Protein AF-A0A2B4SDD0-F1 (afdb_monomer)

Secondary structure (DSSP, 8-state):
----------PPP--PPP----------PPPHHHHHHHHHHHHHHHHT--HHHHHHHHHHHHHHHHHHTPPPPPHHHHHHHHH-SSSS-----TT--THHHHHHHHHHHHHHHHHHHHHTT--HHHHHHHHHHHHHHHHHHHHTHHHH-BSS--SBTTTBHHHHTS-SS-GGG----SS---B--HHHHHHHHHHHHHHHHHHH----SS-HHHHHHHHHHHHHHHHHHHHHHHHHHHT--

Structure (mmCIF, N/CA/C/O backbone):
data_AF-A0A2B4SDD0-F1
#
_entry.id   AF-A0A2B4SDD0-F1
#
loop_
_atom_site.group_PDB
_atom_site.id
_atom_site.type_symbol
_atom_site.label_atom_id
_atom_site.label_alt_id
_atom_site.label_comp_id
_atom_site.label_asym_id
_atom_site.label_entity_id
_atom_site.label_seq_id
_atom_site.pdbx_PDB_ins_code
_atom_site.Cartn_x
_atom_site.Cartn_y
_atom_site.Cartn_z
_atom_site.occupancy
_atom_site.B_iso_or_equiv
_atom_site.auth_seq_id
_atom_site.auth_comp_id
_atom_site.auth_asym_id
_atom_site.auth_atom_id
_atom_site.pdbx_PDB_model_num
ATOM 1 N N . MET A 1 1 ? -24.965 35.074 -59.581 1.00 36.06 1 MET A N 1
ATOM 2 C CA . MET A 1 1 ? -24.852 36.345 -58.832 1.00 36.06 1 MET A CA 1
ATOM 3 C C . MET A 1 1 ? -25.163 36.017 -57.381 1.00 36.06 1 MET A C 1
ATOM 5 O O . MET A 1 1 ? -26.313 35.763 -57.078 1.00 36.06 1 MET A O 1
ATOM 9 N N . ALA A 1 2 ? -24.185 35.637 -56.561 1.00 36.75 2 ALA A N 1
ATOM 10 C CA . ALA A 1 2 ? -23.162 36.499 -55.961 1.00 36.75 2 ALA A CA 1
ATOM 11 C C . ALA A 1 2 ? -23.797 37.620 -55.128 1.00 36.75 2 ALA A C 1
ATOM 13 O O . ALA A 1 2 ? -24.132 38.658 -55.684 1.00 36.75 2 ALA A O 1
ATOM 14 N N . MET A 1 3 ? -23.936 37.389 -53.821 1.00 29.81 3 MET A N 1
ATOM 15 C CA . MET A 1 3 ? -23.947 38.441 -52.804 1.00 29.81 3 MET A CA 1
ATOM 16 C C . MET A 1 3 ? -23.244 37.913 -51.552 1.00 29.81 3 MET A C 1
ATOM 18 O O . MET A 1 3 ? -23.805 37.176 -50.748 1.00 29.81 3 MET A O 1
ATOM 22 N N . THR A 1 4 ? -21.968 38.268 -51.447 1.00 39.12 4 THR A N 1
ATOM 23 C CA . THR A 1 4 ? -21.272 38.476 -50.178 1.00 39.1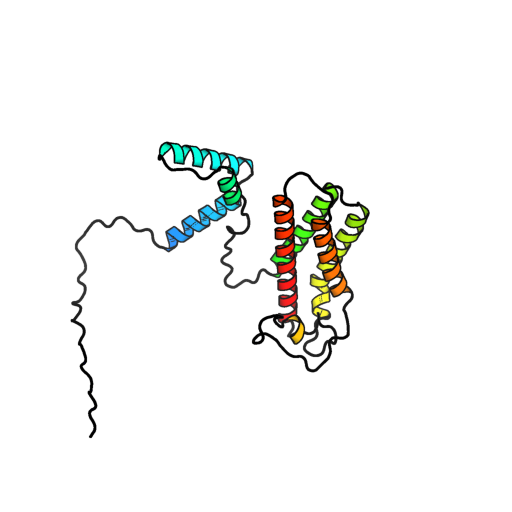2 4 THR A CA 1
ATOM 24 C C . THR A 1 4 ? -21.967 39.589 -49.388 1.00 39.12 4 THR A C 1
ATOM 26 O O . THR A 1 4 ? -22.507 40.521 -49.989 1.00 39.12 4 THR A O 1
ATOM 29 N N . PRO A 1 5 ? -21.868 39.564 -48.053 1.00 30.38 5 PRO A N 1
ATOM 30 C CA . PRO A 1 5 ? -21.692 40.814 -47.330 1.00 30.38 5 PRO A CA 1
ATOM 31 C C . PRO A 1 5 ? -20.419 40.775 -46.486 1.00 30.38 5 PRO A C 1
ATOM 33 O O . PRO A 1 5 ? -20.244 39.951 -45.590 1.00 30.38 5 PRO A O 1
ATOM 36 N N . SER A 1 6 ? -19.537 41.713 -46.813 1.00 29.83 6 SER A N 1
ATOM 37 C CA . SER A 1 6 ? -18.391 42.127 -46.021 1.00 29.83 6 SER A CA 1
ATOM 38 C C . SER A 1 6 ? -18.841 42.895 -44.773 1.00 29.83 6 SER A C 1
ATOM 40 O O . SER A 1 6 ? -19.678 43.785 -44.861 1.00 29.83 6 SER A O 1
ATOM 42 N N . ILE A 1 7 ? -18.236 42.530 -43.643 1.00 30.73 7 ILE A N 1
ATOM 43 C CA . ILE A 1 7 ? -17.654 43.377 -42.586 1.00 30.73 7 ILE A CA 1
ATOM 44 C C . ILE A 1 7 ? -18.353 44.718 -42.286 1.00 30.73 7 ILE A C 1
ATOM 46 O O . ILE A 1 7 ? -18.227 45.683 -43.036 1.00 30.73 7 ILE A O 1
ATOM 50 N N . LEU A 1 8 ? -18.891 44.825 -41.067 1.00 29.81 8 LEU A N 1
ATOM 51 C CA . LEU A 1 8 ? -18.886 46.070 -40.297 1.00 29.81 8 LEU A CA 1
ATOM 52 C C . LEU A 1 8 ? -18.133 45.828 -38.983 1.00 29.81 8 LEU A C 1
ATOM 54 O O . LEU A 1 8 ? -18.585 45.079 -38.119 1.00 29.81 8 LEU A O 1
ATOM 58 N N . PHE A 1 9 ? -16.955 46.447 -38.882 1.00 29.03 9 PHE A N 1
ATOM 59 C CA . PHE A 1 9 ? -16.211 46.647 -37.641 1.00 29.03 9 PHE A CA 1
ATOM 60 C C . PHE A 1 9 ? -17.046 47.541 -36.715 1.00 29.03 9 PHE A C 1
ATOM 62 O O . PHE A 1 9 ? -17.397 48.656 -37.094 1.00 29.03 9 PHE A O 1
ATOM 69 N N . LEU A 1 10 ? -17.344 47.069 -35.506 1.00 30.64 10 LEU A N 1
ATOM 70 C CA . LEU A 1 10 ? -17.765 47.927 -34.402 1.00 30.64 10 LEU A CA 1
ATOM 71 C C . LEU A 1 10 ? -16.513 48.277 -33.596 1.00 30.64 10 LEU A C 1
ATOM 73 O O . LEU A 1 10 ? -15.935 47.426 -32.921 1.00 30.64 10 LEU A O 1
ATOM 77 N N . GLU A 1 11 ? -16.072 49.525 -33.739 1.00 31.70 11 GLU A N 1
ATOM 78 C CA . GLU A 1 11 ? -15.001 50.132 -32.953 1.00 31.70 11 GLU A CA 1
ATOM 79 C C . GLU A 1 11 ? -15.397 50.201 -31.470 1.00 31.70 11 GLU A C 1
ATOM 81 O O . GLU A 1 11 ? -16.504 50.613 -31.114 1.00 31.70 11 GLU A O 1
ATOM 86 N N . ALA A 1 12 ? -14.478 49.789 -30.596 1.00 33.25 12 ALA A N 1
ATOM 87 C CA . ALA A 1 12 ? -14.623 49.899 -29.152 1.00 33.25 12 ALA A CA 1
ATOM 88 C C . ALA A 1 12 ? -14.476 51.369 -28.702 1.00 33.25 12 ALA A C 1
ATOM 90 O O . ALA A 1 12 ? -13.555 52.053 -29.158 1.00 33.25 12 ALA A O 1
ATOM 91 N N . PRO A 1 13 ? -15.322 51.874 -27.786 1.00 36.91 13 PRO A N 1
ATOM 92 C CA . PRO A 1 13 ? -15.167 53.221 -27.264 1.00 36.91 13 PRO A CA 1
ATOM 93 C C . PRO A 1 13 ? -13.928 53.333 -26.361 1.00 36.91 13 PRO A C 1
ATOM 95 O O . PRO A 1 13 ? -13.804 52.688 -25.324 1.00 36.91 13 PRO A O 1
ATOM 98 N N . ASN A 1 14 ? -13.034 54.202 -26.821 1.00 38.62 14 ASN A N 1
ATOM 99 C CA . ASN A 1 14 ? -11.903 54.865 -26.178 1.00 38.62 14 ASN A CA 1
ATOM 100 C C . ASN A 1 14 ? -11.954 54.897 -24.628 1.00 38.62 14 ASN A C 1
ATOM 102 O O . ASN A 1 14 ? -12.644 55.729 -24.035 1.00 38.62 14 ASN A O 1
ATOM 106 N N . THR A 1 15 ? -11.192 54.029 -23.953 1.00 38.78 15 THR A N 1
ATOM 107 C CA . THR A 1 15 ? -10.961 54.129 -22.503 1.00 38.78 15 THR A CA 1
ATOM 108 C C . THR A 1 15 ? -9.996 55.277 -22.218 1.00 38.78 15 THR A C 1
ATOM 110 O O . THR A 1 15 ? -8.805 55.188 -22.518 1.00 38.78 15 THR A O 1
ATOM 113 N N . GLN A 1 16 ? -10.519 56.360 -21.641 1.00 41.12 16 GLN A N 1
ATOM 114 C CA . GLN A 1 16 ? -9.725 57.472 -21.124 1.00 41.12 16 GLN A CA 1
ATOM 115 C C . GLN A 1 16 ? -8.774 57.005 -20.014 1.00 41.12 16 GLN A C 1
ATOM 117 O O . GLN A 1 16 ? -9.120 56.171 -19.177 1.00 41.12 16 GLN A O 1
ATOM 122 N N . GLY A 1 17 ? -7.559 57.557 -20.051 1.00 34.91 17 GLY A N 1
ATOM 123 C CA . GLY A 1 17 ? -6.451 57.236 -19.163 1.00 34.91 17 GLY A CA 1
ATOM 124 C C . GLY A 1 17 ? -6.749 57.482 -17.685 1.00 34.91 17 GLY A C 1
ATOM 125 O O . GLY A 1 17 ? -7.456 58.409 -17.300 1.00 34.91 17 GLY A O 1
ATOM 126 N N . TRP A 1 18 ? -6.166 56.618 -16.865 1.00 31.64 18 TRP A N 1
ATOM 127 C CA . TRP A 1 18 ? -6.259 56.619 -15.413 1.00 31.64 18 TRP A CA 1
ATOM 128 C C . TRP A 1 18 ? -5.524 57.835 -14.817 1.00 31.64 18 TRP A C 1
ATOM 130 O O . TRP A 1 18 ? -4.343 58.040 -15.097 1.00 31.64 18 TRP A O 1
ATOM 140 N N . THR A 1 19 ? -6.196 58.626 -13.975 1.00 40.84 19 THR A N 1
ATOM 141 C CA . THR A 1 19 ? -5.568 59.638 -13.103 1.00 40.84 19 THR A CA 1
ATOM 142 C C . THR A 1 19 ? -5.583 59.144 -11.653 1.00 40.84 19 THR A C 1
ATOM 144 O O . THR A 1 19 ? -6.655 58.751 -11.185 1.00 40.84 19 THR A O 1
ATOM 147 N N . PRO A 1 20 ? -4.465 59.175 -10.906 1.00 35.81 20 PRO A N 1
ATOM 148 C CA . PRO A 1 20 ? -4.454 58.719 -9.524 1.00 35.81 20 PRO A CA 1
ATOM 149 C C . PRO A 1 20 ? -4.889 59.822 -8.550 1.00 35.81 20 PRO A C 1
ATOM 151 O O . PRO A 1 20 ? -4.383 60.941 -8.607 1.00 35.81 20 PRO A O 1
ATOM 154 N N . GLY A 1 21 ? -5.750 59.451 -7.598 1.00 41.00 21 GLY A N 1
ATOM 155 C CA . GLY A 1 21 ? -5.849 60.108 -6.292 1.00 41.00 21 GLY A CA 1
ATOM 156 C C . GLY A 1 21 ? -7.135 60.888 -6.015 1.00 41.00 21 GLY A C 1
ATOM 157 O O . GLY A 1 21 ? -7.167 62.105 -6.142 1.00 41.00 21 GLY A O 1
ATOM 158 N N . SER A 1 22 ? -8.158 60.203 -5.502 1.00 35.03 22 SER A N 1
ATOM 159 C CA . SER A 1 22 ? -8.968 60.769 -4.415 1.00 35.03 22 SER A CA 1
ATOM 160 C C . SER A 1 22 ? -9.370 59.649 -3.457 1.00 35.03 22 SER A C 1
ATOM 162 O O . SER A 1 22 ? -9.814 58.577 -3.866 1.00 35.03 22 SER A O 1
ATOM 164 N N . GLU A 1 23 ? -9.078 59.880 -2.183 1.00 46.22 23 GLU A N 1
ATOM 165 C CA . GLU A 1 23 ? -9.198 58.947 -1.072 1.00 46.22 23 GLU A CA 1
ATOM 166 C C . GLU A 1 23 ? -10.670 58.614 -0.801 1.00 46.22 23 GLU A C 1
ATOM 168 O O . GLU A 1 23 ? -11.431 59.429 -0.285 1.00 46.22 23 GLU A O 1
ATOM 173 N N . GLY A 1 24 ? -11.067 57.386 -1.131 1.00 40.44 24 GLY A N 1
ATOM 174 C CA . GLY A 1 24 ? -12.252 56.736 -0.586 1.00 40.44 24 GLY A CA 1
ATOM 175 C C . GLY A 1 24 ? -11.794 55.554 0.256 1.00 40.44 24 GLY A C 1
ATOM 176 O O . GLY A 1 24 ? -11.186 54.625 -0.278 1.00 40.44 24 GLY A O 1
ATOM 177 N N . ALA A 1 25 ? -12.040 55.612 1.567 1.00 46.34 25 ALA A N 1
ATOM 178 C CA . ALA A 1 25 ? -11.687 54.580 2.537 1.00 46.34 25 ALA A CA 1
ATOM 179 C C . ALA A 1 25 ? -12.176 53.198 2.071 1.00 46.34 25 ALA A C 1
ATOM 181 O O . ALA A 1 25 ? -13.347 52.849 2.206 1.00 46.34 25 ALA A O 1
ATOM 182 N N . SER A 1 26 ? -11.264 52.420 1.491 1.00 43.34 26 SER A N 1
ATOM 183 C CA . SER A 1 26 ? -11.520 51.047 1.083 1.00 43.34 26 SER A CA 1
ATOM 184 C C . SER A 1 26 ? -11.224 50.158 2.281 1.00 43.34 26 SER A C 1
ATOM 186 O O . SER A 1 26 ? -10.093 50.122 2.767 1.00 43.34 26 SER A O 1
ATOM 188 N N . LEU A 1 27 ? -12.254 49.472 2.777 1.00 47.34 27 LEU A N 1
ATOM 189 C CA . LEU A 1 27 ? -12.107 48.367 3.719 1.00 47.34 27 LEU A CA 1
ATOM 190 C C . LEU A 1 27 ? -11.021 47.429 3.176 1.00 47.34 27 LEU A C 1
ATOM 192 O O . LEU A 1 27 ? -11.111 46.980 2.033 1.00 47.34 27 LEU A O 1
ATOM 196 N N . LEU A 1 28 ? -9.968 47.211 3.966 1.00 42.56 28 LEU A N 1
ATOM 197 C CA . LEU A 1 28 ? -8.801 46.416 3.589 1.00 42.56 28 LEU A CA 1
ATOM 198 C C . LEU A 1 28 ? -9.260 45.027 3.131 1.00 42.56 28 LEU A C 1
ATOM 200 O O . LEU A 1 28 ? -9.653 44.199 3.951 1.00 42.56 28 LEU A O 1
ATOM 204 N N . THR A 1 29 ? -9.220 44.763 1.826 1.00 51.16 29 THR A N 1
ATOM 205 C CA . THR A 1 29 ? -9.390 43.406 1.310 1.00 51.16 29 THR A CA 1
ATOM 206 C C . THR A 1 29 ? -8.087 42.651 1.585 1.00 51.16 29 THR A C 1
ATOM 208 O O . THR A 1 29 ? -7.017 43.117 1.182 1.00 51.16 29 THR A O 1
ATOM 211 N N . PRO A 1 30 ? -8.114 41.527 2.324 1.00 56.03 30 PRO A N 1
ATOM 212 C CA . PRO A 1 30 ? -6.905 40.753 2.559 1.00 56.03 30 PRO A CA 1
ATOM 213 C C . PRO A 1 30 ? -6.338 40.270 1.221 1.00 56.03 30 PRO A C 1
ATOM 215 O O . PRO A 1 30 ? -7.086 39.790 0.369 1.00 56.03 30 PRO A O 1
ATOM 218 N N . SER A 1 31 ? -5.018 40.372 1.039 1.00 70.62 31 SER A N 1
ATOM 219 C CA . SER A 1 31 ? -4.345 39.756 -0.110 1.00 70.62 31 SER A CA 1
ATOM 220 C C . SER A 1 31 ? -4.710 38.271 -0.185 1.00 70.62 31 SER A C 1
ATOM 222 O O . SER A 1 31 ? -4.771 37.600 0.849 1.00 70.62 31 SER A O 1
ATOM 224 N N . VAL A 1 32 ? -4.913 37.740 -1.394 1.00 58.47 32 VAL A N 1
ATOM 225 C CA . VAL A 1 32 ? -5.208 36.314 -1.634 1.00 58.47 32 VAL A CA 1
ATOM 226 C C . VAL A 1 32 ? -4.195 35.414 -0.914 1.00 58.47 32 VAL A C 1
ATOM 228 O O . VAL A 1 32 ? -4.568 34.396 -0.336 1.00 58.47 32 VAL A O 1
ATOM 231 N N . THR A 1 33 ? -2.930 35.840 -0.846 1.00 60.94 33 THR A N 1
ATOM 232 C CA . THR A 1 33 ? -1.860 35.144 -0.119 1.00 60.94 33 THR A CA 1
ATOM 233 C C . THR A 1 33 ? -2.142 35.019 1.381 1.00 60.94 33 THR A C 1
ATOM 235 O O . THR A 1 33 ? -1.896 33.964 1.960 1.00 60.94 33 THR A O 1
ATOM 238 N N . ASN A 1 34 ? -2.716 36.051 2.007 1.00 72.19 34 ASN A N 1
ATOM 239 C CA . ASN A 1 34 ? -3.037 36.040 3.435 1.00 72.19 34 ASN A CA 1
ATOM 240 C C . ASN A 1 34 ? -4.196 35.083 3.732 1.00 72.19 34 ASN A C 1
ATOM 242 O O . ASN A 1 34 ? -4.135 34.337 4.702 1.00 72.19 34 ASN A O 1
ATOM 246 N N . VAL A 1 35 ? -5.221 35.055 2.873 1.00 71.06 35 VAL A N 1
ATOM 247 C CA . VAL A 1 35 ? -6.366 34.139 3.025 1.00 71.06 35 VAL A CA 1
ATOM 248 C C . VAL A 1 35 ? -5.915 32.685 2.900 1.00 71.06 35 VAL A C 1
ATOM 250 O O . VAL A 1 35 ? -6.275 31.853 3.730 1.00 71.06 35 VAL A O 1
ATOM 253 N N . VAL A 1 36 ? -5.079 32.387 1.901 1.00 68.81 36 VAL A N 1
ATOM 254 C CA . VAL A 1 36 ? -4.517 31.045 1.695 1.00 68.81 36 VAL A CA 1
ATOM 255 C C . VAL A 1 36 ? -3.648 30.626 2.882 1.00 68.81 36 VAL A C 1
ATOM 257 O O . VAL A 1 36 ? -3.767 29.502 3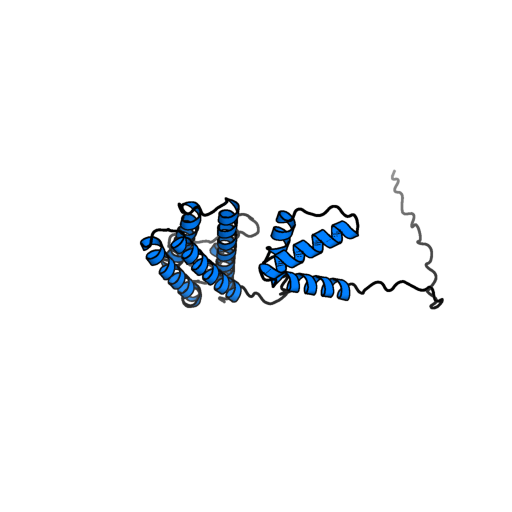.362 1.00 68.81 36 VAL A O 1
ATOM 260 N N . GLN A 1 37 ? -2.810 31.524 3.401 1.00 71.06 37 GLN A N 1
ATOM 261 C CA . GLN A 1 37 ? -1.945 31.224 4.540 1.00 71.06 37 GLN A CA 1
ATOM 262 C C . GLN A 1 37 ? -2.732 31.003 5.837 1.00 71.06 37 GLN A C 1
ATOM 264 O O . GLN A 1 37 ? -2.439 30.056 6.568 1.00 71.06 37 GLN A O 1
ATOM 269 N N . SER A 1 38 ? -3.751 31.822 6.110 1.00 71.44 38 SER A N 1
ATOM 270 C CA . SER A 1 38 ? -4.645 31.630 7.255 1.00 71.44 38 SER A CA 1
ATOM 271 C C . SER A 1 38 ? -5.415 30.316 7.157 1.00 71.44 38 SER A C 1
ATOM 273 O O . SER A 1 38 ? -5.498 29.592 8.145 1.00 71.44 38 SER A O 1
ATOM 275 N N . TYR A 1 39 ? -5.918 29.978 5.966 1.00 68.56 39 TYR A N 1
ATOM 276 C CA . TYR A 1 39 ? -6.582 28.700 5.721 1.00 68.56 39 TYR A CA 1
ATOM 277 C C . TYR A 1 39 ? -5.637 27.522 5.985 1.00 68.56 39 TYR A C 1
ATOM 279 O O . TYR A 1 39 ? -5.960 26.658 6.793 1.00 68.56 39 TYR A O 1
ATOM 287 N N . ASN A 1 40 ? -4.445 27.517 5.383 1.00 65.94 40 ASN A N 1
ATOM 288 C CA . ASN A 1 40 ? -3.474 26.434 5.565 1.00 65.94 40 ASN A CA 1
ATOM 289 C C . ASN A 1 40 ? -3.065 26.276 7.037 1.00 65.94 40 ASN A C 1
ATOM 291 O O . ASN A 1 40 ? -3.036 25.165 7.552 1.00 65.94 40 ASN A O 1
ATOM 295 N N . THR A 1 41 ? -2.850 27.387 7.744 1.00 76.31 41 THR A N 1
ATOM 296 C CA . THR A 1 41 ? -2.510 27.368 9.175 1.00 76.31 41 THR A CA 1
ATOM 297 C C . THR A 1 41 ? -3.650 26.788 10.025 1.00 76.31 41 THR A C 1
ATOM 299 O O . THR A 1 41 ? -3.406 26.010 10.948 1.00 76.31 41 THR A O 1
ATOM 302 N N . ALA A 1 42 ? -4.906 27.130 9.715 1.00 70.75 42 ALA A N 1
ATOM 303 C CA . ALA A 1 42 ? -6.077 26.585 10.405 1.00 70.75 42 ALA A CA 1
ATOM 304 C C . ALA A 1 42 ? -6.252 25.079 10.143 1.00 70.75 42 ALA A C 1
ATOM 306 O O . ALA A 1 42 ? -6.565 24.320 11.063 1.00 70.75 42 ALA A O 1
ATOM 307 N N . MET A 1 43 ? -5.997 24.640 8.909 1.00 71.25 43 MET A N 1
ATOM 308 C CA . MET A 1 43 ? -6.021 23.226 8.531 1.00 71.25 43 MET A CA 1
ATOM 309 C C . MET A 1 43 ? -4.925 22.427 9.253 1.00 71.25 43 MET A C 1
ATOM 311 O O . MET A 1 43 ? -5.231 21.385 9.830 1.00 71.25 43 MET A O 1
ATOM 315 N N . ASP A 1 44 ? -3.690 22.938 9.311 1.00 68.19 44 ASP A N 1
ATOM 316 C CA . ASP A 1 44 ? -2.576 22.310 10.043 1.00 68.19 44 ASP A CA 1
ATOM 317 C C . ASP A 1 44 ? -2.850 22.218 11.549 1.00 68.19 44 ASP A C 1
ATOM 319 O O . ASP A 1 44 ? -2.536 21.217 12.196 1.00 68.19 44 ASP A O 1
ATOM 323 N N . THR A 1 45 ? -3.468 23.253 12.121 1.00 73.25 45 THR A N 1
ATOM 324 C CA . THR A 1 45 ? -3.842 23.263 13.543 1.00 73.25 45 THR A CA 1
ATOM 325 C C . THR A 1 45 ? -4.894 22.193 13.830 1.00 73.25 45 THR A C 1
ATOM 327 O O . THR A 1 45 ? -4.785 21.463 14.811 1.00 73.25 45 THR A O 1
ATOM 330 N N . THR A 1 46 ? -5.872 22.048 12.935 1.00 69.38 46 THR A N 1
ATOM 331 C CA . THR A 1 46 ? -6.958 21.068 13.057 1.00 69.38 46 THR A CA 1
ATOM 332 C C . THR A 1 46 ? -6.447 19.629 12.925 1.00 69.38 46 THR A C 1
ATOM 334 O O . THR A 1 46 ? -6.884 18.746 13.659 1.00 69.38 46 THR A O 1
ATOM 337 N N . ALA A 1 47 ? -5.463 19.396 12.049 1.00 65.06 47 ALA A N 1
ATOM 338 C CA . ALA A 1 47 ? -4.851 18.086 11.810 1.00 65.06 47 ALA A CA 1
ATOM 339 C C . ALA A 1 47 ? -4.152 17.483 13.043 1.00 65.06 47 ALA A C 1
ATOM 341 O O . ALA A 1 47 ? -4.000 16.264 13.139 1.00 65.06 47 ALA A O 1
ATOM 342 N N . ASN A 1 48 ? -3.701 18.335 13.968 1.00 69.44 48 ASN A N 1
ATOM 343 C CA . ASN A 1 48 ? -2.869 17.951 15.108 1.00 69.44 48 ASN A CA 1
ATOM 344 C C . ASN A 1 48 ? -3.619 17.925 16.449 1.00 69.44 48 ASN A C 1
ATOM 346 O O . ASN A 1 48 ? -2.993 17.698 17.483 1.00 69.44 48 ASN A O 1
ATOM 350 N N . LEU A 1 49 ? -4.940 18.130 16.450 1.00 73.94 49 LEU A N 1
ATOM 351 C CA . LEU A 1 49 ? -5.734 18.093 17.677 1.00 73.94 49 LEU A CA 1
ATOM 352 C C . LEU A 1 49 ? -5.760 16.678 18.274 1.00 73.94 49 LEU A C 1
ATOM 354 O O . LEU A 1 49 ? -6.028 15.680 17.598 1.00 73.94 49 LEU A O 1
ATOM 358 N N . THR A 1 50 ? -5.519 16.593 19.578 1.00 77.75 50 THR A N 1
ATOM 359 C CA . THR A 1 50 ? -5.771 15.394 20.378 1.00 77.75 50 THR A CA 1
ATOM 360 C C . THR A 1 50 ? -7.272 15.156 20.539 1.00 77.75 50 THR A C 1
ATOM 362 O O . THR A 1 50 ? -8.086 16.067 20.390 1.00 77.75 50 THR A O 1
ATOM 365 N N . GLU A 1 51 ? -7.660 13.935 20.917 1.00 73.00 51 GLU A N 1
ATOM 366 C CA . GLU A 1 51 ? -9.064 13.574 21.171 1.00 73.00 51 GLU A CA 1
ATOM 367 C C . GLU A 1 51 ? -9.773 14.559 22.113 1.00 73.00 51 GLU A C 1
ATOM 369 O O . GLU A 1 51 ? -10.896 14.991 21.864 1.00 73.00 51 GLU A O 1
ATOM 374 N N . ARG A 1 52 ? -9.067 14.987 23.163 1.00 75.69 52 ARG A N 1
ATOM 375 C CA . ARG A 1 52 ? -9.579 15.952 24.134 1.00 75.69 52 ARG A CA 1
ATOM 376 C C . ARG A 1 52 ? -9.794 17.336 23.522 1.00 75.69 52 ARG A C 1
ATOM 378 O O . ARG A 1 52 ? -10.795 17.982 23.820 1.00 75.69 52 ARG A O 1
ATOM 385 N N . GLU A 1 53 ? -8.869 17.791 22.685 1.00 80.62 53 GLU A N 1
ATOM 386 C CA . GLU A 1 53 ? -8.952 19.102 22.036 1.00 80.62 53 GLU A CA 1
ATOM 387 C C . GLU A 1 53 ? -10.044 19.131 20.960 1.00 80.62 53 GLU A C 1
ATOM 389 O O . GLU A 1 53 ? -10.699 20.157 20.783 1.00 80.62 53 GLU A O 1
ATOM 394 N N . ARG A 1 54 ? -10.318 17.998 20.299 1.00 80.31 54 ARG A N 1
ATOM 395 C CA . ARG A 1 54 ? -11.440 17.865 19.356 1.00 80.31 54 ARG A CA 1
ATOM 396 C C . ARG A 1 54 ? -12.784 18.030 20.054 1.00 80.31 54 ARG A C 1
ATOM 398 O O . ARG A 1 54 ? -13.582 18.857 19.623 1.00 80.31 54 ARG A O 1
ATOM 405 N N . CYS A 1 55 ? -13.008 17.322 21.163 1.00 78.38 55 CYS A N 1
ATOM 406 C CA . CYS A 1 55 ? -14.231 17.475 21.959 1.00 78.38 55 CYS A CA 1
ATOM 407 C C . CYS A 1 55 ? -14.428 18.923 22.424 1.00 78.38 55 CYS A C 1
ATOM 409 O O . CYS A 1 55 ? -15.502 19.489 22.239 1.00 78.38 55 CYS A O 1
ATOM 411 N N . GLN A 1 56 ? -13.366 19.550 22.935 1.00 84.81 56 GLN A N 1
ATOM 412 C CA . GLN A 1 56 ? -13.408 20.945 23.371 1.00 84.81 56 GLN A CA 1
ATOM 413 C C . GLN A 1 56 ? -13.718 21.913 22.215 1.00 84.81 56 GLN A C 1
ATOM 415 O O . GLN A 1 56 ? -14.481 22.861 22.383 1.00 84.81 56 GLN A O 1
ATOM 420 N N . THR A 1 57 ? -13.167 21.662 21.026 1.00 85.88 57 THR A N 1
ATOM 421 C CA . THR A 1 57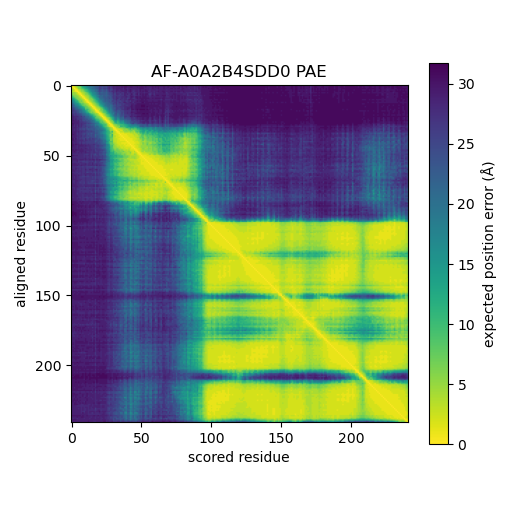 ? -13.442 22.462 19.821 1.00 85.88 57 THR A CA 1
ATOM 422 C C . THR A 1 57 ? -14.905 22.339 19.385 1.00 85.88 57 THR A C 1
ATOM 424 O O . THR A 1 57 ? -15.531 23.333 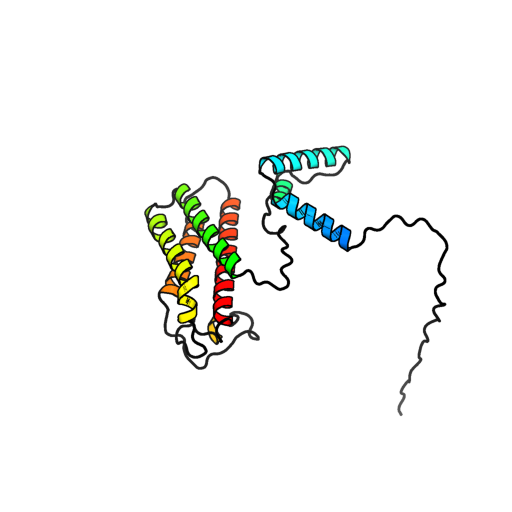19.018 1.00 85.88 57 THR A O 1
ATOM 427 N N . ILE A 1 58 ? -15.479 21.134 19.458 1.00 86.50 58 ILE A N 1
ATOM 428 C CA . ILE A 1 58 ? -16.894 20.891 19.138 1.00 86.50 58 ILE A CA 1
ATOM 429 C C . ILE A 1 58 ? -17.802 21.625 20.129 1.00 86.50 58 ILE A C 1
ATOM 431 O O . ILE A 1 58 ? -18.766 22.262 19.711 1.00 86.50 58 ILE A O 1
ATOM 435 N N . GLU A 1 59 ? -17.491 21.577 21.425 1.00 86.38 59 GLU A N 1
ATOM 436 C CA . GLU A 1 59 ? -18.240 22.300 22.461 1.00 86.38 59 GLU A CA 1
ATOM 437 C C . GLU A 1 59 ? -18.239 23.813 22.205 1.00 86.38 59 GLU A C 1
ATOM 439 O O . GLU A 1 59 ? -19.303 24.435 22.187 1.00 86.38 59 GLU A O 1
ATOM 444 N N . GLN A 1 60 ? -17.069 24.383 21.902 1.00 88.06 60 GLN A N 1
ATOM 445 C CA . GLN A 1 60 ? -16.925 25.803 21.566 1.00 88.06 60 GLN A CA 1
ATOM 446 C C . GLN A 1 60 ? -17.709 26.189 20.307 1.00 88.06 60 GLN A C 1
ATOM 448 O O . GLN A 1 60 ? -18.345 27.241 20.270 1.00 88.06 60 GLN A O 1
ATOM 453 N N . TYR A 1 61 ? -17.703 25.337 19.279 1.00 89.62 61 TYR A N 1
ATOM 454 C CA . TYR A 1 61 ? -18.501 25.549 18.073 1.00 89.62 61 TYR A CA 1
ATOM 455 C C . TYR A 1 61 ? -20.006 25.573 18.374 1.00 89.62 61 TYR A C 1
ATOM 457 O O . TYR A 1 61 ? -20.720 26.450 17.886 1.00 89.62 61 TYR A O 1
ATOM 465 N N . LEU A 1 62 ? -20.494 24.636 19.191 1.00 85.50 62 LEU A N 1
ATOM 466 C CA . LEU A 1 62 ? -21.910 24.564 19.554 1.00 85.50 62 LEU A CA 1
ATOM 467 C C . LEU A 1 62 ? -22.349 25.780 20.380 1.00 85.50 62 LEU A C 1
ATOM 469 O O . LEU A 1 62 ? -23.427 26.326 20.131 1.00 85.50 62 LEU A O 1
ATOM 473 N N . GLU A 1 63 ? -21.520 26.227 21.327 1.00 88.44 63 GLU A N 1
ATOM 474 C CA . GLU A 1 63 ? -21.753 27.469 22.076 1.00 88.44 63 GLU A CA 1
ATOM 475 C C . GLU A 1 63 ? -21.789 28.685 21.152 1.00 88.44 63 GLU A C 1
ATOM 477 O O . GLU A 1 63 ? -22.741 29.464 21.204 1.00 88.44 63 GLU A O 1
ATOM 482 N N . TYR A 1 64 ? -20.830 28.800 20.235 1.00 90.81 64 TYR A N 1
ATOM 483 C CA . TYR A 1 64 ? -20.799 29.881 19.255 1.00 90.81 64 TYR A CA 1
ATOM 484 C C . TYR A 1 64 ? -22.052 29.903 18.366 1.00 90.81 64 TYR A C 1
ATOM 486 O O . TYR A 1 64 ? -22.673 30.952 18.188 1.00 90.81 64 TYR A O 1
ATOM 494 N N . CYS A 1 65 ? -22.480 28.751 17.837 1.00 88.50 65 CYS A N 1
ATOM 495 C CA . CYS A 1 65 ? -23.704 28.662 17.039 1.00 88.50 65 CYS A CA 1
ATOM 496 C C . CYS A 1 65 ? -24.940 29.087 17.839 1.00 88.50 65 CYS A C 1
ATOM 498 O O . CYS A 1 65 ? -25.812 29.772 17.303 1.00 88.50 65 CYS A O 1
ATOM 500 N N . LYS A 1 66 ? -24.993 28.740 19.129 1.00 86.81 66 LYS A N 1
ATOM 501 C CA . LYS A 1 66 ? -26.067 29.158 20.033 1.00 86.81 66 LYS A CA 1
ATOM 502 C C . LYS A 1 66 ? -26.070 30.671 20.262 1.00 86.81 66 LYS A C 1
ATOM 504 O O . LYS A 1 66 ? -27.143 31.266 20.275 1.00 86.81 66 LYS A O 1
ATOM 509 N N . GLU A 1 67 ? -24.903 31.287 20.427 1.00 92.12 67 GLU A N 1
ATOM 510 C CA . GLU A 1 67 ? -24.769 32.737 20.626 1.00 92.12 67 GLU A CA 1
ATOM 511 C C . GLU A 1 67 ? -25.122 33.544 19.375 1.00 92.12 67 GLU A C 1
ATOM 513 O O . GLU A 1 67 ? -25.752 34.595 19.475 1.00 92.12 67 GLU A O 1
ATOM 518 N N . GLN A 1 68 ? -24.741 33.050 18.197 1.00 88.25 68 GLN A N 1
ATOM 519 C CA . GLN A 1 68 ? -24.998 33.728 16.924 1.00 88.25 68 GLN A CA 1
ATOM 520 C C . GLN A 1 68 ? -26.362 33.376 16.310 1.00 88.25 68 GLN A C 1
ATOM 522 O O . GLN A 1 68 ? -26.712 33.914 15.263 1.00 88.25 68 GLN A O 1
ATOM 527 N N . CYS A 1 69 ? -27.152 32.503 16.948 1.00 86.00 69 CYS A N 1
ATOM 528 C CA . CYS A 1 69 ? -28.420 31.975 16.427 1.00 86.00 69 CYS A CA 1
ATOM 529 C C . CYS A 1 69 ? -28.277 31.234 15.081 1.00 86.00 69 CYS A C 1
ATOM 531 O O . CYS A 1 69 ? -29.154 31.315 14.221 1.00 86.00 69 CYS A O 1
ATOM 533 N N . HIS A 1 70 ? -27.172 30.512 14.887 1.00 86.50 70 HIS A N 1
ATOM 534 C CA . HIS A 1 70 ? -26.946 29.654 13.724 1.00 86.50 70 HIS A CA 1
ATOM 535 C C . HIS A 1 70 ? -27.402 28.223 14.021 1.00 86.50 70 HIS A C 1
ATOM 537 O O . HIS A 1 70 ? -27.273 27.742 15.146 1.00 86.50 70 HIS A O 1
ATOM 543 N N . GLU A 1 71 ? -27.881 27.516 12.998 1.00 87.38 71 GLU A N 1
ATOM 544 C CA . GLU A 1 71 ? -28.158 26.084 13.108 1.00 87.38 71 GLU A CA 1
ATOM 545 C C . GLU A 1 71 ? -26.831 25.300 13.124 1.00 87.38 71 GLU A C 1
ATOM 547 O O . GLU A 1 71 ? -26.055 25.403 12.167 1.00 87.38 71 GLU A O 1
ATOM 552 N N . PRO A 1 72 ? -26.520 24.560 14.206 1.00 86.00 72 PRO A N 1
ATOM 553 C CA . PRO A 1 72 ? -25.267 23.829 14.296 1.00 86.00 72 PRO A CA 1
ATOM 554 C C . PRO A 1 72 ? -25.324 22.515 13.514 1.00 86.00 72 PRO A C 1
ATOM 556 O O . PRO A 1 72 ? -26.341 21.819 13.485 1.00 86.00 72 PRO A O 1
ATOM 559 N N . LEU A 1 73 ? -24.179 22.115 12.964 1.00 86.25 73 LEU A N 1
ATOM 560 C CA . LEU A 1 73 ? -23.958 20.738 12.528 1.00 86.25 73 LEU A CA 1
ATOM 561 C C . LEU A 1 73 ? -24.050 19.783 13.726 1.00 86.25 73 LEU A C 1
ATOM 563 O O . LEU A 1 73 ? -23.714 20.142 14.857 1.00 86.25 73 LEU A O 1
ATOM 567 N N . SER A 1 74 ? -24.463 18.536 13.479 1.00 83.12 74 SER A N 1
ATOM 568 C CA . SER A 1 74 ? -24.484 17.526 14.539 1.00 83.12 74 SER A CA 1
ATOM 569 C C . SER A 1 74 ? -23.070 17.251 15.058 1.00 83.12 74 SER A C 1
ATOM 571 O O . SER A 1 74 ? -22.105 17.259 14.290 1.00 83.12 74 SER A O 1
ATOM 573 N N . GLY A 1 75 ? -22.947 16.955 16.357 1.00 75.38 75 GLY A N 1
ATOM 574 C CA . GLY A 1 75 ? -21.652 16.662 16.982 1.00 75.38 75 GLY A CA 1
ATOM 575 C C . GLY A 1 75 ? -20.890 15.543 16.266 1.00 75.38 75 GLY A C 1
ATOM 576 O O . GLY A 1 75 ? -19.689 15.658 16.057 1.00 75.38 75 GLY A O 1
ATOM 577 N N . SER A 1 76 ? -21.596 14.519 15.780 1.00 75.25 76 SER A N 1
ATOM 578 C CA . SER A 1 76 ? -21.011 13.437 14.980 1.00 75.25 76 SER A CA 1
ATOM 579 C C . SER A 1 76 ? -20.470 13.912 13.628 1.00 75.25 76 SER A C 1
ATOM 581 O O . SER A 1 76 ? -19.418 13.451 13.202 1.00 75.25 76 SER A O 1
ATOM 583 N N . THR A 1 77 ? -21.153 14.844 12.955 1.00 80.31 77 THR A N 1
ATOM 584 C CA . THR A 1 77 ? -20.667 15.425 11.690 1.00 80.31 77 THR A CA 1
ATOM 585 C C . THR A 1 77 ? -19.421 16.266 11.937 1.00 80.31 77 THR A C 1
ATOM 587 O O . THR A 1 77 ? -18.449 16.155 11.197 1.00 80.31 77 THR A O 1
ATOM 590 N N . MET A 1 78 ? -19.424 17.069 13.003 1.00 82.56 78 MET A N 1
ATOM 591 C CA . MET A 1 78 ? -18.270 17.891 13.358 1.00 82.56 78 MET A CA 1
ATOM 592 C C . MET A 1 78 ? -17.069 17.036 13.774 1.00 82.56 78 MET A C 1
ATOM 594 O O . MET A 1 78 ? -15.948 17.316 13.364 1.00 82.56 78 MET A O 1
ATOM 598 N N . PHE A 1 79 ? -17.301 15.954 14.517 1.00 79.38 79 PHE A N 1
ATOM 599 C CA . PHE A 1 79 ? -16.252 15.002 14.869 1.00 79.38 79 PHE A CA 1
ATOM 600 C C . PHE A 1 79 ? -15.627 14.377 13.618 1.00 79.38 79 PHE A C 1
ATOM 602 O O . PHE A 1 79 ? -14.412 14.437 13.469 1.00 79.38 79 PHE A O 1
ATOM 609 N N . LYS A 1 80 ? -16.449 13.913 12.664 1.00 80.19 80 LYS A N 1
ATOM 610 C CA . LYS A 1 80 ? -15.974 13.399 11.368 1.00 80.19 80 LYS A CA 1
ATOM 611 C C . LYS A 1 80 ? -15.152 14.437 10.598 1.00 80.19 80 LYS A C 1
ATOM 613 O O . LYS A 1 80 ? -14.116 14.098 10.048 1.00 80.19 80 LYS A O 1
ATOM 618 N N . ILE A 1 81 ? -15.562 15.709 10.592 1.00 79.56 81 ILE A N 1
ATOM 619 C CA . ILE A 1 81 ? -14.802 16.797 9.948 1.00 79.56 81 ILE A CA 1
ATOM 620 C C . ILE A 1 81 ? -13.422 16.989 10.601 1.00 79.56 81 ILE A C 1
ATOM 622 O O . ILE A 1 81 ? -12.436 17.184 9.893 1.00 79.56 81 ILE A O 1
ATOM 626 N N . LEU A 1 82 ? -13.340 16.919 11.934 1.00 76.94 82 LEU A N 1
ATOM 627 C CA . LEU A 1 82 ? -12.090 17.070 12.695 1.00 76.94 82 LEU A CA 1
ATOM 628 C C . LEU A 1 82 ? -11.223 15.797 12.706 1.00 76.94 82 LEU A C 1
ATOM 630 O O . LEU A 1 82 ? -10.049 15.846 13.072 1.00 76.94 82 LEU A O 1
ATOM 634 N N . GLU A 1 83 ? -11.792 14.649 12.345 1.00 72.19 83 GLU A N 1
ATOM 635 C CA . GLU A 1 83 ? -11.112 13.355 12.308 1.00 72.19 83 GLU A CA 1
ATOM 636 C C . GLU A 1 83 ? -10.349 13.114 10.998 1.00 72.19 83 GLU A C 1
ATOM 638 O O . GLU A 1 83 ? -9.390 12.342 10.997 1.00 72.19 83 GLU A O 1
ATOM 643 N N . ILE A 1 84 ? -10.691 13.822 9.912 1.00 66.50 84 ILE A N 1
ATOM 644 C CA . ILE A 1 84 ? -10.015 13.698 8.611 1.00 66.50 84 ILE A CA 1
ATOM 645 C C . ILE A 1 84 ? -8.547 14.150 8.734 1.00 66.50 84 ILE A C 1
ATOM 647 O O . ILE A 1 84 ? -8.204 15.324 8.586 1.00 66.50 84 ILE A O 1
ATOM 651 N N . ARG A 1 85 ? -7.655 13.186 8.984 1.00 59.81 85 ARG A N 1
ATOM 652 C CA . ARG A 1 85 ? -6.205 13.390 9.133 1.00 59.81 85 ARG A CA 1
ATOM 653 C C . ARG A 1 85 ? -5.462 13.600 7.814 1.00 59.81 85 ARG A C 1
ATOM 655 O O . ARG A 1 85 ? -4.319 14.053 7.839 1.00 59.81 85 ARG A O 1
ATOM 662 N N . GLU A 1 86 ? -6.090 13.305 6.677 1.00 50.84 86 GLU A N 1
ATOM 663 C CA . GLU A 1 86 ? -5.405 13.283 5.376 1.00 50.84 86 GLU A CA 1
ATOM 664 C C . GLU A 1 86 ? -5.721 14.474 4.466 1.00 50.84 86 GLU A C 1
ATOM 666 O O . GLU A 1 86 ? -4.833 14.954 3.766 1.00 50.84 86 GLU A O 1
ATOM 671 N N . ALA A 1 87 ? -6.937 15.030 4.508 1.00 44.84 87 ALA A N 1
ATOM 672 C CA . ALA A 1 87 ? -7.310 16.146 3.629 1.00 44.84 87 ALA A CA 1
ATOM 673 C C . ALA A 1 87 ? -6.633 17.484 3.996 1.00 44.84 87 ALA A C 1
ATOM 675 O O . ALA A 1 87 ? -6.529 18.377 3.152 1.00 44.84 87 ALA A O 1
ATOM 676 N N . SER A 1 88 ? -6.187 17.643 5.248 1.00 51.16 88 SER A N 1
ATOM 677 C CA . SER A 1 88 ? -5.554 18.867 5.764 1.00 51.16 88 SER A CA 1
ATOM 678 C C . SER A 1 88 ? -4.052 18.936 5.498 1.00 51.16 88 SER A C 1
ATOM 680 O O . SER A 1 88 ? -3.516 20.036 5.384 1.00 51.16 88 SER A O 1
ATOM 682 N N . GLN A 1 89 ? -3.384 17.797 5.281 1.00 49.66 89 GLN A N 1
ATOM 683 C CA . GLN A 1 89 ? -2.026 17.775 4.747 1.00 49.66 89 GLN A CA 1
ATOM 684 C C . GLN A 1 89 ? -2.061 18.044 3.241 1.00 49.66 89 GLN A C 1
ATOM 686 O O . GLN A 1 89 ? -1.614 17.228 2.434 1.00 49.66 89 GLN A O 1
ATOM 691 N N . ARG A 1 90 ? -2.532 19.227 2.827 1.00 47.44 90 ARG A N 1
ATOM 692 C CA . ARG A 1 90 ? -2.140 19.769 1.523 1.00 47.44 90 ARG A CA 1
ATOM 693 C C . ARG A 1 90 ? -0.656 20.096 1.600 1.00 47.44 90 ARG A C 1
ATOM 695 O O . ARG A 1 90 ? -0.256 21.253 1.704 1.00 47.44 90 ARG A O 1
ATOM 702 N N . LYS A 1 91 ? 0.188 19.066 1.536 1.00 49.34 91 LYS A N 1
ATOM 703 C CA . LYS A 1 91 ? 1.592 19.259 1.233 1.00 49.34 91 LYS A CA 1
ATOM 704 C C . LYS A 1 91 ? 1.610 19.803 -0.192 1.00 49.34 91 LYS A C 1
ATOM 706 O O . LYS A 1 91 ? 1.394 19.074 -1.156 1.00 49.34 91 LYS A O 1
ATOM 711 N N . SER A 1 92 ? 1.822 21.106 -0.328 1.00 46.31 92 SER A N 1
ATOM 712 C CA . SER A 1 92 ? 2.233 21.707 -1.592 1.00 46.31 92 SER A CA 1
ATOM 713 C C . SER A 1 92 ? 3.627 21.161 -1.936 1.00 46.31 92 SER A C 1
ATOM 715 O O . SER A 1 92 ? 4.634 21.827 -1.727 1.00 46.31 92 SER A O 1
ATOM 717 N N . LEU A 1 93 ? 3.682 19.913 -2.412 1.00 49.69 93 LEU A N 1
ATOM 718 C CA . LEU A 1 93 ? 4.864 19.214 -2.926 1.00 49.69 93 LEU A CA 1
ATOM 719 C C . LEU A 1 93 ? 4.882 19.279 -4.449 1.00 49.69 93 LEU A C 1
ATOM 721 O O . LEU A 1 93 ? 5.157 18.280 -5.109 1.00 49.69 93 LEU A O 1
ATOM 725 N N . GLN A 1 94 ? 4.565 20.430 -5.041 1.00 41.28 94 GLN A N 1
ATOM 726 C CA . GLN A 1 94 ? 4.841 20.618 -6.462 1.00 41.28 94 GLN A CA 1
ATOM 727 C C . GLN A 1 94 ? 6.367 20.545 -6.666 1.00 41.28 94 GLN A C 1
ATOM 729 O O . GLN A 1 94 ? 7.060 21.551 -6.562 1.00 41.28 94 GLN A O 1
ATOM 734 N N . GLY A 1 95 ? 6.891 19.332 -6.878 1.00 52.41 95 GLY A N 1
ATOM 735 C CA . GLY A 1 95 ? 8.281 19.061 -7.250 1.00 52.41 95 GLY A CA 1
ATOM 736 C C . GLY A 1 95 ? 9.046 17.992 -6.456 1.00 52.41 95 GLY A C 1
ATOM 737 O O . GLY A 1 95 ? 10.175 17.703 -6.838 1.00 52.41 95 GLY A O 1
ATOM 738 N N . LEU A 1 96 ? 8.500 17.393 -5.390 1.00 56.72 96 LEU A N 1
ATOM 739 C CA . LEU A 1 96 ? 9.177 16.313 -4.649 1.00 56.72 96 LEU A CA 1
ATOM 740 C C . LEU A 1 96 ? 8.239 15.116 -4.491 1.00 56.72 96 LEU A C 1
ATOM 742 O O . LEU A 1 96 ? 7.415 15.080 -3.578 1.00 56.72 96 LEU A O 1
ATOM 746 N N . ASP A 1 97 ? 8.394 14.131 -5.376 1.00 64.50 97 ASP A N 1
ATOM 747 C CA . ASP A 1 97 ? 7.757 12.822 -5.248 1.00 64.50 97 ASP A CA 1
ATOM 748 C C . ASP A 1 97 ? 8.291 12.124 -3.984 1.00 64.50 97 ASP A C 1
ATOM 750 O O . ASP A 1 97 ? 9.269 11.377 -4.028 1.00 64.50 97 ASP A O 1
ATOM 754 N N . ASN A 1 98 ? 7.631 12.323 -2.840 1.00 79.69 98 ASN A N 1
ATOM 755 C CA . ASN A 1 98 ? 7.923 11.628 -1.577 1.00 79.69 98 ASN A CA 1
ATOM 756 C C . ASN A 1 98 ? 7.464 10.157 -1.582 1.00 79.69 98 ASN A C 1
ATOM 758 O O . ASN A 1 98 ? 7.343 9.539 -0.528 1.00 79.69 98 ASN A O 1
ATOM 762 N N . THR A 1 99 ? 7.280 9.566 -2.762 1.00 87.12 99 THR A N 1
ATOM 763 C CA . THR A 1 99 ? 6.770 8.203 -2.979 1.00 87.12 99 THR A CA 1
ATOM 764 C C . THR A 1 99 ? 7.506 7.141 -2.154 1.00 87.12 99 THR A C 1
ATOM 766 O O . THR A 1 99 ? 6.877 6.228 -1.626 1.00 87.12 99 THR A O 1
ATOM 769 N N . ALA A 1 100 ? 8.823 7.279 -1.955 1.00 89.75 100 ALA A N 1
ATOM 770 C CA . ALA A 1 100 ? 9.597 6.396 -1.078 1.00 89.75 100 ALA A CA 1
ATOM 771 C C . ALA A 1 100 ? 9.172 6.493 0.398 1.00 89.75 100 ALA A C 1
ATOM 773 O O . ALA A 1 100 ? 9.064 5.479 1.092 1.00 89.75 100 ALA A O 1
ATOM 774 N N . ALA A 1 101 ? 8.962 7.718 0.887 1.00 90.06 101 ALA A N 1
ATOM 775 C CA . ALA A 1 101 ? 8.545 7.985 2.258 1.00 90.06 101 ALA A CA 1
ATOM 776 C C . ALA A 1 101 ? 7.086 7.566 2.474 1.00 90.06 101 ALA A C 1
ATOM 778 O O . ALA A 1 101 ? 6.791 6.909 3.469 1.00 90.06 101 ALA A O 1
ATOM 779 N N . ASP A 1 102 ? 6.205 7.860 1.518 1.00 91.25 102 ASP A N 1
ATOM 780 C CA . ASP A 1 102 ? 4.796 7.467 1.569 1.00 91.25 102 ASP A CA 1
ATOM 781 C C . ASP A 1 102 ? 4.652 5.939 1.524 1.00 91.25 102 ASP A C 1
ATOM 783 O O . ASP A 1 102 ? 3.903 5.364 2.310 1.00 91.25 102 ASP A O 1
ATOM 787 N N . CYS A 1 103 ? 5.463 5.240 0.722 1.00 93.44 103 CYS A N 1
ATOM 788 C CA . CYS A 1 103 ? 5.538 3.779 0.763 1.00 93.44 103 CYS A CA 1
ATOM 789 C C . CYS A 1 103 ? 6.055 3.252 2.110 1.00 93.44 103 CYS A C 1
ATOM 791 O O . CYS A 1 103 ? 5.542 2.250 2.616 1.00 93.44 103 CYS A O 1
ATOM 793 N N . ALA A 1 104 ? 7.072 3.886 2.705 1.00 93.69 104 ALA A N 1
ATOM 794 C CA . ALA A 1 104 ? 7.587 3.476 4.010 1.00 93.69 104 ALA A CA 1
ATOM 795 C C . ALA A 1 104 ? 6.530 3.637 5.115 1.00 93.69 104 ALA A C 1
ATOM 797 O O . ALA A 1 104 ? 6.395 2.734 5.949 1.00 93.69 104 ALA A O 1
ATOM 798 N N . SER A 1 105 ? 5.773 4.737 5.077 1.00 92.44 105 SER A N 1
ATOM 799 C CA . SER A 1 105 ? 4.603 4.979 5.924 1.00 92.44 105 SER A CA 1
ATOM 800 C C . SER A 1 105 ? 3.505 3.954 5.656 1.00 92.44 105 SER A C 1
ATOM 802 O O . SER A 1 105 ? 3.012 3.361 6.605 1.00 92.44 105 SER A O 1
ATOM 804 N N . GLY A 1 106 ? 3.207 3.635 4.392 1.00 95.62 106 GLY A N 1
ATOM 805 C CA . GLY A 1 106 ? 2.240 2.599 4.019 1.00 95.62 106 GLY A CA 1
ATOM 806 C C . GLY A 1 106 ? 2.572 1.235 4.628 1.00 95.62 106 GLY A C 1
ATOM 807 O O . GLY A 1 106 ? 1.706 0.588 5.208 1.00 95.62 106 GLY A O 1
ATOM 808 N N . PHE A 1 107 ? 3.842 0.812 4.605 1.00 96.56 107 PHE A N 1
ATOM 809 C CA . PHE A 1 107 ? 4.251 -0.417 5.300 1.00 96.56 107 PHE A CA 1
ATOM 810 C C . PHE A 1 107 ? 4.066 -0.330 6.817 1.00 96.56 107 PHE A C 1
ATOM 812 O O . PHE A 1 107 ? 3.693 -1.324 7.433 1.00 96.56 107 PHE A O 1
ATOM 819 N N . GLN A 1 108 ? 4.329 0.830 7.422 1.00 95.81 108 GLN A N 1
ATOM 820 C CA . GLN A 1 108 ? 4.094 1.026 8.852 1.00 95.81 108 GLN A CA 1
ATOM 821 C C . GLN A 1 108 ? 2.599 0.958 9.186 1.00 95.81 108 GLN A C 1
ATOM 823 O O . GLN A 1 108 ? 2.239 0.331 10.178 1.00 95.81 108 GLN A O 1
ATOM 828 N N . THR A 1 109 ? 1.740 1.542 8.348 1.00 95.00 109 THR A N 1
ATOM 829 C CA . THR A 1 109 ? 0.282 1.437 8.455 1.00 95.00 109 THR A CA 1
ATOM 830 C C . THR A 1 109 ? -0.156 -0.021 8.382 1.00 95.00 109 THR A C 1
ATOM 832 O O . THR A 1 109 ? -0.854 -0.475 9.282 1.00 95.00 109 THR A O 1
ATOM 835 N N . LEU A 1 110 ? 0.326 -0.801 7.404 1.00 96.88 110 LEU A N 1
ATOM 836 C CA . LEU A 1 110 ? 0.004 -2.232 7.322 1.00 96.88 110 LEU A CA 1
ATOM 837 C C . LEU A 1 110 ? 0.501 -3.033 8.537 1.00 96.88 110 LEU A C 1
ATOM 839 O O . LEU A 1 110 ? -0.213 -3.912 9.010 1.00 96.88 110 LEU A O 1
ATOM 843 N N . GLU A 1 111 ? 1.695 -2.744 9.070 1.00 95.81 111 GLU A N 1
ATOM 844 C CA . GLU A 1 111 ? 2.178 -3.390 10.302 1.00 95.81 111 GLU A CA 1
ATOM 845 C C . GLU A 1 111 ? 1.267 -3.066 11.500 1.00 95.81 111 GLU A C 1
ATOM 847 O O . GLU A 1 111 ? 0.906 -3.975 12.248 1.00 95.81 111 GLU A O 1
ATOM 852 N N . THR A 1 112 ? 0.838 -1.808 11.651 1.00 93.56 112 THR A N 1
ATOM 853 C CA . THR A 1 112 ? -0.109 -1.390 12.699 1.00 93.56 112 THR A CA 1
ATOM 854 C C . THR A 1 112 ? -1.483 -2.036 12.513 1.00 93.56 112 THR A C 1
ATOM 856 O O . THR A 1 112 ? -2.062 -2.512 13.485 1.00 93.56 112 THR A O 1
ATOM 859 N N . LEU A 1 113 ? -1.995 -2.112 11.279 1.00 92.31 113 LEU A N 1
ATOM 860 C CA . LEU A 1 113 ? -3.259 -2.782 10.954 1.00 92.31 113 LEU A CA 1
ATOM 861 C C . LEU A 1 113 ? -3.220 -4.257 11.366 1.00 92.31 113 LEU A C 1
ATOM 863 O O . LEU A 1 113 ? -4.122 -4.732 12.050 1.00 92.31 113 LEU A O 1
ATOM 867 N N . VAL A 1 114 ? -2.146 -4.971 11.020 1.00 93.88 114 VAL A N 1
ATOM 868 C CA . VAL A 1 114 ? -1.944 -6.375 11.410 1.00 93.88 114 VAL A CA 1
ATOM 869 C C . VAL A 1 114 ? -1.889 -6.539 12.934 1.00 93.88 114 VAL A C 1
ATOM 871 O O . VAL A 1 114 ? -2.440 -7.502 13.462 1.00 93.88 114 VAL A O 1
ATOM 874 N N . GLU A 1 115 ? -1.276 -5.601 13.661 1.00 91.88 115 GLU A N 1
ATOM 875 C CA . GLU A 1 115 ? -1.270 -5.599 15.132 1.00 91.88 115 GLU A CA 1
ATOM 876 C C . GLU A 1 115 ? -2.653 -5.305 15.736 1.00 91.88 115 GLU A C 1
ATOM 878 O O . GLU A 1 115 ? -3.015 -5.891 16.757 1.00 91.88 115 GLU A O 1
ATOM 883 N N . THR A 1 116 ? -3.438 -4.417 15.125 1.00 88.88 116 THR A N 1
ATOM 884 C CA . THR A 1 116 ? -4.827 -4.145 15.530 1.00 88.88 116 THR A CA 1
ATOM 885 C C . THR A 1 116 ? -5.704 -5.377 15.329 1.00 88.88 116 THR A C 1
ATOM 887 O O . THR A 1 116 ? -6.467 -5.736 16.223 1.00 88.88 116 THR A O 1
ATOM 890 N N . LEU A 1 117 ? -5.547 -6.064 14.197 1.00 88.38 117 LEU A N 1
ATOM 891 C CA . LEU A 1 117 ? -6.265 -7.298 13.885 1.00 88.38 117 LEU A CA 1
ATOM 892 C C . LEU A 1 117 ? -5.907 -8.441 14.851 1.00 88.38 117 LEU A C 1
ATOM 894 O O . LEU A 1 117 ? -6.803 -9.138 15.323 1.00 88.38 117 LEU A O 1
ATOM 898 N N . ASP A 1 118 ? -4.629 -8.597 15.209 1.00 89.19 118 ASP A N 1
ATOM 899 C CA . ASP A 1 118 ? -4.166 -9.568 16.217 1.00 89.19 118 ASP A CA 1
ATOM 900 C C . ASP A 1 118 ? -4.768 -9.290 17.605 1.00 89.19 118 ASP A C 1
ATOM 902 O O . ASP A 1 118 ? -5.386 -10.164 18.215 1.00 89.19 118 ASP A O 1
ATOM 906 N N . LYS A 1 119 ? -4.712 -8.032 18.069 1.00 86.00 119 LYS A N 1
ATOM 907 C CA . LYS A 1 119 ? -5.397 -7.599 19.305 1.00 86.00 119 LYS A CA 1
ATOM 908 C C . LYS A 1 119 ? -6.910 -7.798 19.234 1.00 86.00 119 LYS A C 1
ATOM 910 O O . LYS A 1 119 ? -7.565 -7.929 20.266 1.00 86.00 119 LYS A O 1
ATOM 915 N N . GLY A 1 120 ? -7.451 -7.819 18.021 1.00 79.56 120 GLY A N 1
ATOM 916 C CA . GLY A 1 120 ? -8.838 -8.106 17.721 1.00 79.56 120 GLY A CA 1
ATOM 917 C C . GLY A 1 120 ? -9.232 -9.582 17.737 1.00 79.56 120 GLY A C 1
ATOM 918 O O . GLY A 1 120 ? -10.372 -9.919 17.430 1.00 79.56 120 GLY A O 1
ATOM 919 N N . GLY A 1 121 ? -8.333 -10.485 18.120 1.00 82.12 121 GLY A N 1
ATOM 920 C CA . GLY A 1 121 ? -8.657 -11.906 18.206 1.00 82.12 121 GLY A CA 1
ATOM 921 C C . GLY A 1 121 ? -8.591 -12.631 16.865 1.00 82.12 121 GLY A C 1
ATOM 922 O O . GLY A 1 121 ? -9.146 -13.724 16.746 1.00 82.12 121 GLY A O 1
ATOM 923 N N . MET A 1 122 ? -7.893 -12.063 15.874 1.00 85.12 122 MET A N 1
ATOM 924 C CA . MET A 1 122 ? -7.404 -12.855 14.747 1.00 85.12 122 MET A CA 1
ATOM 925 C C . MET A 1 122 ? -6.487 -13.976 15.235 1.00 85.12 122 MET A C 1
ATOM 927 O O . MET A 1 122 ? -5.877 -13.911 16.303 1.00 85.12 122 MET A O 1
ATOM 931 N N . GLU A 1 123 ? -6.386 -15.035 14.437 1.00 87.38 123 GLU A N 1
ATOM 932 C CA . GLU A 1 123 ? -5.559 -16.177 14.793 1.00 87.38 123 GLU A CA 1
ATOM 933 C C . GLU A 1 123 ? -4.079 -15.775 14.899 1.00 87.38 123 GLU A C 1
ATOM 935 O O . GLU A 1 123 ? -3.482 -15.260 13.953 1.00 87.38 123 GLU A O 1
ATOM 940 N N . MET A 1 124 ? -3.448 -16.106 16.028 1.00 89.94 124 MET A N 1
ATOM 941 C CA . MET A 1 124 ? -2.019 -15.863 16.268 1.00 89.94 124 MET A CA 1
ATOM 942 C C . MET A 1 124 ? -1.124 -16.411 15.137 1.00 89.94 124 MET A C 1
ATOM 944 O O . MET A 1 124 ? -0.112 -15.808 14.786 1.00 89.94 124 MET A O 1
ATOM 948 N N . GLN A 1 125 ? -1.490 -17.547 14.530 1.00 91.81 125 GLN A N 1
ATOM 949 C CA . GLN A 1 125 ? -0.743 -18.124 13.405 1.00 91.81 125 GLN A CA 1
ATOM 950 C C . GLN A 1 125 ? -0.771 -17.228 12.165 1.00 91.81 125 GLN A C 1
ATOM 952 O O . GLN A 1 125 ? 0.250 -17.086 11.492 1.00 91.81 125 GLN A O 1
ATOM 957 N N . TRP A 1 126 ? -1.907 -16.583 11.886 1.00 93.75 126 TRP A N 1
ATOM 958 C CA . TRP A 1 126 ? -2.021 -15.613 10.801 1.00 93.75 126 TRP A CA 1
ATOM 959 C C . TRP A 1 126 ? -1.097 -14.417 11.053 1.00 93.75 126 TRP A C 1
ATOM 961 O O . TRP A 1 126 ? -0.309 -14.063 10.175 1.00 93.75 126 TRP A O 1
ATOM 971 N N . TYR A 1 127 ? -1.083 -13.870 12.273 1.00 93.25 127 TYR A N 1
ATOM 972 C CA . TYR A 1 127 ? -0.189 -12.768 12.651 1.00 93.25 127 TYR A CA 1
ATOM 973 C C . TYR A 1 127 ? 1.295 -13.129 12.465 1.00 93.25 127 TYR A C 1
ATOM 975 O O . TYR A 1 127 ? 2.049 -12.402 11.803 1.00 93.25 127 TYR A O 1
ATOM 983 N N . LEU A 1 128 ? 1.710 -14.287 12.994 1.00 94.38 128 LEU A N 1
ATOM 984 C CA . LEU A 1 128 ? 3.079 -14.800 12.875 1.00 94.38 128 LEU A CA 1
ATOM 985 C C . LEU A 1 128 ? 3.471 -15.109 11.425 1.00 94.38 128 LEU A C 1
ATOM 987 O O . LEU A 1 128 ? 4.653 -15.073 11.088 1.00 94.38 128 LEU A O 1
ATOM 991 N N . TYR A 1 129 ? 2.500 -15.387 10.557 1.00 95.69 129 TYR A N 1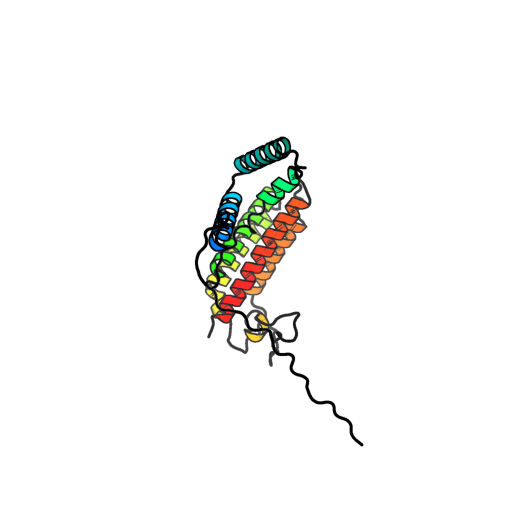
ATOM 992 C CA . TYR A 1 129 ? 2.721 -15.627 9.138 1.00 95.69 129 TYR A CA 1
ATOM 993 C C . TYR A 1 129 ? 2.796 -14.322 8.320 1.00 95.69 129 TYR A C 1
ATOM 995 O O . TYR A 1 129 ? 3.676 -14.214 7.457 1.00 95.69 129 TYR A O 1
ATOM 1003 N N . VAL A 1 130 ? 1.899 -13.356 8.557 1.00 96.94 130 VAL A N 1
ATOM 1004 C CA . VAL A 1 130 ? 1.739 -12.131 7.747 1.00 96.94 130 VAL A CA 1
ATOM 1005 C C . VAL A 1 130 ? 2.810 -11.096 8.072 1.00 96.94 130 VAL A C 1
ATOM 1007 O O . VAL A 1 130 ? 3.444 -10.558 7.160 1.00 96.94 130 VAL A O 1
ATOM 1010 N N . ARG A 1 131 ? 3.077 -10.835 9.357 1.00 96.31 131 ARG A N 1
ATOM 1011 C CA . ARG A 1 131 ? 3.997 -9.762 9.769 1.00 96.31 131 ARG A CA 1
ATOM 1012 C C . ARG A 1 131 ? 5.425 -9.943 9.228 1.00 96.31 131 ARG A C 1
ATOM 1014 O O . ARG A 1 131 ? 5.976 -8.972 8.707 1.00 96.31 131 ARG A O 1
ATOM 1021 N N . PRO A 1 132 ? 6.049 -11.139 9.272 1.00 97.50 132 PRO A N 1
ATOM 1022 C CA . PRO A 1 132 ? 7.363 -11.335 8.660 1.00 97.50 132 PRO A CA 1
ATOM 1023 C C . PRO A 1 132 ? 7.344 -11.146 7.140 1.00 97.50 132 PRO A C 1
ATOM 1025 O O . PRO A 1 132 ? 8.266 -10.547 6.596 1.00 97.50 132 PRO A O 1
ATOM 1028 N N . LYS A 1 133 ? 6.268 -11.565 6.458 1.00 98.12 133 LYS A N 1
ATOM 1029 C CA . LYS A 1 133 ? 6.141 -11.408 5.000 1.00 98.12 133 LYS A CA 1
ATOM 1030 C C . LYS A 1 133 ? 6.003 -9.958 4.571 1.00 98.12 133 LYS A C 1
ATOM 1032 O O . LYS A 1 133 ? 6.567 -9.591 3.547 1.00 98.12 133 LYS A O 1
ATOM 1037 N N . LEU A 1 134 ? 5.320 -9.123 5.357 1.00 97.38 134 LEU A N 1
ATOM 1038 C CA . LEU A 1 134 ? 5.296 -7.678 5.118 1.00 97.38 134 LEU A CA 1
ATOM 1039 C C . LEU A 1 134 ? 6.709 -7.089 5.183 1.00 97.38 134 LEU A C 1
ATOM 1041 O O . LEU A 1 134 ? 7.085 -6.287 4.331 1.00 97.38 134 LEU A O 1
ATOM 1045 N N . ARG A 1 135 ? 7.524 -7.531 6.147 1.00 96.88 135 ARG A N 1
ATOM 1046 C CA . ARG A 1 135 ? 8.921 -7.088 6.275 1.00 96.88 135 ARG A CA 1
ATOM 1047 C C . ARG A 1 135 ? 9.800 -7.590 5.136 1.00 96.88 135 ARG A C 1
ATOM 1049 O O . ARG A 1 135 ? 10.627 -6.826 4.639 1.00 96.88 135 ARG A O 1
ATOM 1056 N N . ASP A 1 136 ? 9.606 -8.831 4.703 1.00 97.56 136 ASP A N 1
ATOM 1057 C CA . ASP A 1 136 ? 10.305 -9.389 3.546 1.00 97.56 136 ASP A CA 1
ATOM 1058 C C . ASP A 1 136 ? 9.928 -8.641 2.260 1.00 97.56 136 ASP A C 1
ATOM 1060 O O . ASP A 1 136 ? 10.815 -8.246 1.506 1.00 97.56 136 ASP A O 1
ATOM 1064 N N . ALA A 1 137 ? 8.642 -8.342 2.055 1.00 97.38 137 ALA A N 1
ATOM 1065 C CA . ALA A 1 137 ? 8.155 -7.565 0.917 1.00 97.38 137 ALA A CA 1
ATOM 1066 C C . ALA A 1 137 ? 8.676 -6.114 0.930 1.00 97.38 137 ALA A C 1
ATOM 1068 O O . ALA A 1 137 ? 9.095 -5.586 -0.103 1.00 97.38 137 ALA A O 1
ATOM 1069 N N . LYS A 1 138 ? 8.729 -5.480 2.109 1.00 96.38 138 LYS A N 1
ATOM 1070 C CA . LYS A 1 138 ? 9.338 -4.155 2.303 1.00 96.38 138 LYS A CA 1
ATOM 1071 C C . LYS A 1 138 ? 10.822 -4.158 1.958 1.00 96.38 138 LYS A C 1
ATOM 1073 O O . LYS A 1 138 ? 11.295 -3.251 1.273 1.00 96.38 138 LYS A O 1
ATOM 1078 N N . ARG A 1 139 ? 11.562 -5.164 2.439 1.00 96.56 139 ARG A N 1
ATOM 1079 C CA . ARG A 1 139 ? 12.983 -5.337 2.117 1.00 96.56 139 ARG A CA 1
ATOM 1080 C C . ARG A 1 139 ? 13.148 -5.492 0.610 1.00 96.56 139 ARG A C 1
ATOM 1082 O O . ARG A 1 139 ? 13.865 -4.694 0.024 1.00 96.56 139 ARG A O 1
ATOM 1089 N N . TYR A 1 140 ? 12.400 -6.409 -0.000 1.00 96.31 140 TYR A N 1
ATOM 1090 C CA . TYR A 1 140 ? 12.422 -6.665 -1.437 1.00 96.31 140 TYR A CA 1
ATOM 1091 C C . TYR A 1 140 ? 12.260 -5.390 -2.275 1.00 96.31 140 TYR A C 1
ATOM 1093 O O . TYR A 1 140 ? 13.109 -5.102 -3.119 1.00 96.31 140 TYR A O 1
ATOM 1101 N N . LEU A 1 141 ? 11.218 -4.586 -2.018 1.00 94.94 141 LEU A N 1
ATOM 1102 C CA . LEU A 1 141 ? 11.006 -3.330 -2.747 1.00 94.94 141 LEU A CA 1
ATOM 1103 C C . LEU A 1 141 ? 12.160 -2.338 -2.560 1.00 94.94 141 LEU A C 1
ATOM 1105 O O . LEU A 1 141 ? 12.489 -1.599 -3.483 1.00 94.94 141 LEU A O 1
ATOM 1109 N N . LYS A 1 142 ? 12.785 -2.314 -1.380 1.00 93.00 142 LYS A N 1
ATOM 1110 C CA . LYS A 1 142 ? 13.878 -1.388 -1.068 1.00 93.00 142 LYS A CA 1
ATOM 1111 C C . LYS A 1 142 ? 15.218 -1.803 -1.684 1.00 93.00 142 LYS A C 1
ATOM 1113 O O . LYS A 1 142 ? 16.009 -0.922 -2.013 1.00 93.00 142 LYS A O 1
ATOM 1118 N N . THR A 1 143 ? 15.503 -3.100 -1.782 1.00 92.25 143 THR A N 1
ATOM 1119 C CA . THR A 1 143 ? 16.839 -3.608 -2.136 1.00 92.25 143 THR A CA 1
ATOM 1120 C C . THR A 1 143 ? 16.892 -4.263 -3.508 1.00 92.25 143 THR A C 1
ATOM 1122 O O . THR A 1 143 ? 17.710 -3.869 -4.338 1.00 92.25 143 THR A O 1
ATOM 1125 N N . ASP A 1 144 ? 16.017 -5.233 -3.765 1.00 92.25 144 ASP A N 1
ATOM 1126 C CA . ASP A 1 144 ? 16.200 -6.196 -4.858 1.00 92.25 144 ASP A CA 1
ATOM 1127 C C . ASP A 1 144 ? 15.283 -5.925 -6.053 1.00 92.25 144 ASP A C 1
ATOM 1129 O O . ASP A 1 144 ? 15.643 -6.227 -7.189 1.00 92.25 144 ASP A O 1
ATOM 1133 N N . TYR A 1 145 ? 14.121 -5.296 -5.838 1.00 94.44 145 TYR A N 1
ATOM 1134 C CA . TYR A 1 145 ? 13.144 -5.047 -6.904 1.00 94.44 145 TYR A CA 1
ATOM 1135 C C . TYR A 1 145 ? 13.751 -4.300 -8.100 1.00 94.44 145 TYR A C 1
ATOM 1137 O O . TYR A 1 145 ? 13.502 -4.656 -9.252 1.00 94.44 145 TYR A O 1
ATOM 1145 N N . ARG A 1 146 ? 14.627 -3.320 -7.837 1.00 91.94 146 ARG A N 1
ATOM 1146 C CA . ARG A 1 146 ? 15.345 -2.584 -8.887 1.00 91.94 146 ARG A CA 1
ATOM 1147 C C . ARG A 1 146 ? 16.230 -3.492 -9.747 1.00 91.94 146 ARG A C 1
ATOM 1149 O O . ARG A 1 146 ? 16.336 -3.253 -10.941 1.00 91.94 146 ARG A O 1
ATOM 1156 N N . LEU A 1 147 ? 16.857 -4.509 -9.153 1.00 90.00 147 LEU A N 1
ATOM 1157 C CA . LEU A 1 147 ? 17.730 -5.459 -9.855 1.00 90.00 147 LEU A CA 1
ATOM 1158 C C . LEU A 1 147 ? 16.934 -6.423 -10.740 1.00 90.00 147 LEU A C 1
ATOM 1160 O O . LEU A 1 147 ? 17.460 -6.955 -11.714 1.00 90.00 147 LEU A O 1
ATOM 1164 N N . HIS A 1 148 ? 15.672 -6.661 -10.386 1.00 88.50 148 HIS A N 1
ATOM 1165 C CA . HIS A 1 148 ? 14.791 -7.551 -11.131 1.00 88.50 148 HIS A CA 1
ATOM 1166 C C . HIS A 1 148 ? 14.152 -6.866 -12.345 1.00 88.50 148 HIS A C 1
ATOM 1168 O O . HIS A 1 148 ? 13.845 -7.524 -13.336 1.00 88.50 148 HIS A O 1
ATOM 1174 N N . CYS A 1 149 ? 13.961 -5.551 -12.282 1.00 87.06 149 CYS A N 1
ATOM 1175 C CA . CYS A 1 149 ? 13.419 -4.765 -13.381 1.00 87.06 149 CYS A CA 1
ATOM 1176 C C . CYS A 1 149 ? 14.421 -4.707 -14.545 1.00 87.06 149 CYS A C 1
ATOM 1178 O O . CYS A 1 149 ? 15.527 -4.189 -14.393 1.00 87.06 149 CYS A O 1
ATOM 1180 N N . GLN A 1 150 ? 14.025 -5.217 -15.711 1.00 71.75 150 GLN A N 1
ATOM 1181 C CA . GLN A 1 150 ? 14.849 -5.210 -16.923 1.00 71.75 150 GLN A CA 1
ATOM 1182 C C . GLN A 1 150 ? 14.295 -4.196 -17.932 1.00 71.75 150 GLN A C 1
ATOM 1184 O O . GLN A 1 150 ? 13.078 -3.987 -17.947 1.00 71.75 150 GLN A O 1
ATOM 1189 N N . PRO A 1 151 ? 15.148 -3.574 -18.772 1.00 66.69 151 PRO A N 1
ATOM 1190 C CA . PRO A 1 151 ? 14.736 -2.457 -19.614 1.00 66.69 151 PRO A CA 1
ATOM 1191 C C . PRO A 1 151 ? 13.565 -2.789 -20.542 1.00 66.69 151 PRO A C 1
ATOM 1193 O O . PRO A 1 151 ? 12.608 -2.024 -20.533 1.00 66.69 151 PRO A O 1
ATOM 1196 N N . ASP A 1 152 ? 13.562 -3.932 -21.248 1.00 66.62 152 ASP A N 1
ATOM 1197 C CA . ASP A 1 152 ? 12.567 -4.122 -22.320 1.00 66.62 152 ASP A CA 1
ATOM 1198 C C . ASP A 1 152 ? 12.098 -5.560 -22.630 1.00 66.62 152 ASP A C 1
ATOM 1200 O O . ASP A 1 152 ? 11.083 -5.691 -23.307 1.00 66.62 152 ASP A O 1
ATOM 1204 N N . ASP A 1 153 ? 12.728 -6.623 -22.104 1.00 71.69 153 ASP A N 1
ATOM 1205 C CA . ASP A 1 153 ? 12.432 -8.020 -22.510 1.00 71.69 153 ASP A CA 1
ATOM 1206 C C . ASP A 1 153 ? 12.212 -8.995 -21.340 1.00 71.69 153 ASP A C 1
ATOM 1208 O O . ASP A 1 153 ? 12.415 -10.207 -21.460 1.00 71.69 153 ASP A O 1
ATOM 1212 N N . SER A 1 154 ? 11.815 -8.491 -20.167 1.00 84.81 154 SER A N 1
ATOM 1213 C CA . SER A 1 154 ? 11.482 -9.403 -19.072 1.00 84.81 154 SER A CA 1
ATOM 1214 C C . SER A 1 154 ? 10.256 -10.237 -19.430 1.00 84.81 154 SER A C 1
ATOM 1216 O O . SER A 1 154 ? 9.175 -9.699 -19.656 1.00 84.81 154 SER A O 1
ATOM 1218 N N . THR A 1 155 ? 10.389 -11.562 -19.369 1.00 89.56 155 THR A N 1
ATOM 1219 C CA . THR A 1 155 ? 9.245 -12.484 -19.443 1.00 89.56 155 THR A CA 1
ATOM 1220 C C . THR A 1 155 ? 8.377 -12.432 -18.185 1.00 89.56 155 THR A C 1
ATOM 1222 O O . THR A 1 155 ? 7.372 -13.136 -18.111 1.00 89.56 155 THR A O 1
ATOM 1225 N N . CYS A 1 156 ? 8.757 -11.628 -17.184 1.00 90.56 156 CYS A N 1
ATOM 1226 C CA . CYS A 1 156 ? 7.964 -11.382 -15.994 1.00 90.56 156 CYS A CA 1
ATOM 1227 C C . CYS A 1 156 ? 7.212 -10.058 -16.119 1.00 90.56 156 CYS A C 1
ATOM 1229 O O . CYS A 1 156 ? 7.819 -8.989 -16.221 1.00 90.56 156 CYS A O 1
ATOM 1231 N N . ALA A 1 157 ? 5.883 -10.129 -16.044 1.00 90.38 157 ALA A N 1
ATOM 1232 C CA . ALA A 1 157 ? 5.004 -8.971 -16.195 1.00 90.38 157 ALA A CA 1
ATOM 1233 C C . ALA A 1 157 ? 5.319 -7.866 -15.170 1.00 90.38 157 ALA A C 1
ATOM 1235 O O . ALA A 1 157 ? 5.344 -6.690 -15.508 1.00 90.38 157 ALA A O 1
ATOM 1236 N N . ASP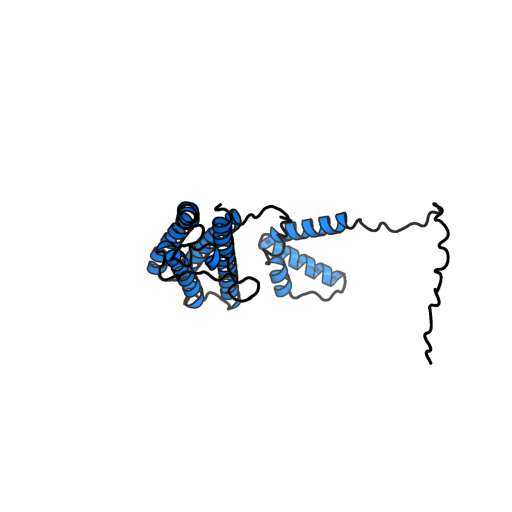 A 1 158 ? 5.635 -8.253 -13.929 1.00 91.94 158 ASP A N 1
ATOM 1237 C CA . ASP A 1 158 ? 5.976 -7.335 -12.835 1.00 91.94 158 ASP A CA 1
ATOM 1238 C C . ASP A 1 158 ? 7.330 -6.626 -13.004 1.00 91.94 158 ASP A C 1
ATOM 1240 O O . ASP A 1 158 ? 7.627 -5.713 -12.236 1.00 91.94 158 ASP A O 1
ATOM 1244 N N . HIS A 1 159 ? 8.166 -7.059 -13.951 1.00 92.12 159 HIS A N 1
ATOM 1245 C CA . HIS A 1 159 ? 9.530 -6.556 -14.155 1.00 92.12 159 HIS A CA 1
ATOM 1246 C C . HIS A 1 159 ? 9.751 -5.943 -15.535 1.00 92.12 159 HIS A C 1
ATOM 1248 O O . HIS A 1 159 ? 10.786 -5.318 -15.760 1.00 92.12 159 HIS A O 1
ATOM 1254 N N . SER A 1 160 ? 8.811 -6.140 -16.459 1.00 89.81 160 SER A N 1
ATOM 1255 C CA . SER A 1 160 ? 8.843 -5.534 -17.784 1.00 89.81 160 SER A CA 1
ATOM 1256 C C . SER A 1 160 ? 8.370 -4.090 -17.679 1.00 89.81 160 SER A C 1
ATOM 1258 O O . SER A 1 160 ? 7.195 -3.847 -17.412 1.00 89.81 160 SER A O 1
ATOM 1260 N N . ARG A 1 161 ? 9.275 -3.125 -17.893 1.00 88.62 161 ARG A N 1
ATOM 1261 C CA . ARG A 1 161 ? 8.968 -1.689 -17.773 1.00 88.62 161 ARG A CA 1
ATOM 1262 C C . ARG A 1 161 ? 7.749 -1.288 -18.599 1.00 88.62 161 ARG A C 1
ATOM 1264 O O . ARG A 1 161 ? 6.876 -0.586 -18.100 1.00 88.62 161 ARG A O 1
ATOM 1271 N N . ARG A 1 162 ? 7.685 -1.753 -19.850 1.00 87.75 162 ARG A N 1
ATOM 1272 C CA . ARG A 1 162 ? 6.591 -1.432 -20.778 1.00 87.75 162 ARG A CA 1
ATOM 1273 C C . ARG A 1 162 ? 5.260 -1.964 -20.259 1.00 87.75 162 ARG A C 1
ATOM 1275 O O . ARG A 1 162 ? 4.289 -1.221 -20.236 1.00 87.75 162 ARG A O 1
ATOM 1282 N N . PHE A 1 163 ? 5.231 -3.208 -19.788 1.00 88.75 163 PHE A N 1
ATOM 1283 C CA . PHE A 1 163 ? 4.001 -3.826 -19.302 1.00 88.75 163 PHE A CA 1
ATOM 1284 C C . PHE A 1 163 ? 3.564 -3.275 -17.940 1.00 88.75 163 PHE A C 1
ATOM 1286 O O . PHE A 1 163 ? 2.438 -2.819 -17.792 1.00 88.75 163 PHE A O 1
ATOM 1293 N N . ALA A 1 164 ? 4.451 -3.268 -16.944 1.00 89.25 164 ALA A N 1
ATOM 1294 C CA . ALA A 1 164 ? 4.107 -2.897 -15.572 1.00 89.25 164 ALA A CA 1
ATOM 1295 C C . ALA A 1 164 ? 3.792 -1.403 -15.377 1.00 89.25 164 ALA A C 1
ATOM 1297 O O . ALA A 1 164 ? 3.183 -1.055 -14.367 1.00 89.25 164 ALA A O 1
ATOM 1298 N N . LEU A 1 165 ? 4.198 -0.528 -16.306 1.00 89.31 165 LEU A N 1
ATOM 1299 C CA . LEU A 1 165 ? 3.823 0.892 -16.308 1.00 89.31 165 LEU A CA 1
ATOM 1300 C C . LEU A 1 165 ? 2.645 1.220 -17.238 1.00 89.31 165 LEU A C 1
ATOM 1302 O O . LEU A 1 165 ? 2.240 2.379 -17.275 1.00 89.31 165 LEU A O 1
ATOM 1306 N N . SER A 1 166 ? 2.125 0.246 -17.990 1.00 88.94 166 SER A N 1
ATOM 1307 C CA . SER A 1 166 ? 0.954 0.455 -18.848 1.00 88.94 166 SER A CA 1
ATOM 1308 C C . SER A 1 166 ? -0.312 0.632 -18.024 1.00 88.94 166 SER A C 1
ATOM 1310 O O . SER A 1 166 ? -0.510 -0.065 -17.027 1.00 88.94 166 SER A O 1
ATOM 1312 N N . ASP A 1 167 ? -1.195 1.514 -18.480 1.00 88.31 167 ASP A N 1
ATOM 1313 C CA . ASP A 1 167 ? -2.516 1.664 -17.879 1.00 88.31 167 ASP A CA 1
ATOM 1314 C C . ASP A 1 167 ? -3.423 0.479 -18.263 1.00 88.31 167 ASP A C 1
ATOM 1316 O O . ASP A 1 167 ? -3.513 0.142 -19.440 1.00 88.31 167 ASP A O 1
ATOM 1320 N N . PRO A 1 168 ? -4.100 -0.200 -17.324 1.00 84.69 168 PRO A N 1
ATOM 1321 C CA . PRO A 1 168 ? -4.954 -1.339 -17.659 1.00 84.69 168 PRO A CA 1
ATOM 1322 C C . PRO A 1 168 ? -6.297 -0.952 -18.304 1.00 84.69 168 PRO A C 1
ATOM 1324 O O . PRO A 1 168 ? -6.975 -1.829 -18.839 1.00 84.69 168 PRO A O 1
ATOM 1327 N N . VAL A 1 169 ? -6.704 0.319 -18.248 1.00 86.81 169 VAL A N 1
ATOM 1328 C CA . VAL A 1 169 ? -8.036 0.801 -18.645 1.00 86.81 169 VAL A CA 1
ATOM 1329 C C . VAL A 1 169 ? -7.963 1.722 -19.858 1.00 86.81 169 VAL A C 1
ATOM 1331 O O . VAL A 1 169 ? -8.701 1.507 -20.817 1.00 86.81 169 VAL A O 1
ATOM 1334 N N . GLU A 1 170 ? -7.074 2.713 -19.839 1.00 89.25 170 GLU A N 1
ATOM 1335 C CA . GLU A 1 170 ? -6.989 3.760 -20.858 1.00 89.25 170 GLU A CA 1
ATOM 1336 C C . GLU A 1 170 ? -6.138 3.314 -22.061 1.00 89.25 170 GLU A C 1
ATOM 1338 O O . GLU A 1 170 ? -4.914 3.198 -21.936 1.00 89.25 170 GLU A O 1
ATOM 1343 N N . PRO A 1 171 ? -6.733 3.093 -23.253 1.00 87.31 171 PRO A N 1
ATOM 1344 C CA . PRO A 1 171 ? -6.012 2.547 -24.406 1.00 87.31 171 PRO A CA 1
ATOM 1345 C C . PRO A 1 171 ? -4.845 3.421 -24.874 1.00 87.31 171 PRO A C 1
ATOM 1347 O O . PRO A 1 171 ? -3.831 2.901 -25.335 1.00 87.31 171 PRO A O 1
ATOM 1350 N N . ASP A 1 172 ? -4.964 4.741 -24.719 1.00 87.12 172 ASP A N 1
ATOM 1351 C CA . ASP A 1 172 ? -3.924 5.700 -25.107 1.00 87.12 172 ASP A CA 1
ATOM 1352 C C . ASP A 1 172 ? -2.683 5.627 -24.198 1.00 87.12 172 ASP A C 1
ATOM 1354 O O . ASP A 1 172 ? -1.590 6.035 -24.598 1.00 87.12 172 ASP A O 1
ATOM 1358 N N . PHE A 1 173 ? -2.833 5.069 -22.992 1.00 84.88 173 PHE A N 1
ATOM 1359 C CA . PHE A 1 173 ? -1.758 4.862 -22.019 1.00 84.88 173 PHE A CA 1
ATOM 1360 C C . PHE A 1 173 ? -1.356 3.382 -21.882 1.00 84.88 173 PHE A C 1
ATOM 1362 O O . PHE A 1 173 ? -0.547 3.027 -21.020 1.00 84.88 173 PHE A O 1
ATOM 1369 N N . GLN A 1 174 ? -1.872 2.512 -22.754 1.00 87.00 174 GLN A N 1
ATOM 1370 C CA . GLN A 1 174 ? -1.438 1.123 -22.868 1.00 87.00 174 GLN A CA 1
ATOM 1371 C C . GLN A 1 174 ? -0.186 1.008 -23.736 1.00 87.00 174 GLN A C 1
ATOM 1373 O O . GLN A 1 174 ? -0.102 1.551 -24.839 1.00 87.00 174 GLN A O 1
ATOM 1378 N N . HIS A 1 175 ? 0.782 0.214 -23.285 1.00 82.19 175 HIS A N 1
ATOM 1379 C CA . HIS A 1 175 ? 1.913 -0.196 -24.103 1.00 82.19 175 HIS A CA 1
ATOM 1380 C C . HIS A 1 175 ? 1.829 -1.685 -24.424 1.00 82.19 175 HIS A C 1
ATOM 1382 O O . HIS A 1 175 ? 1.722 -2.539 -23.548 1.00 82.19 175 HIS A O 1
ATOM 1388 N N . GLN A 1 176 ? 1.938 -2.005 -25.712 1.00 81.31 176 GLN A N 1
ATOM 1389 C CA . GLN A 1 176 ? 2.052 -3.387 -26.162 1.00 81.31 176 GLN A CA 1
ATOM 1390 C C . GLN A 1 176 ? 3.508 -3.854 -26.090 1.00 81.31 176 GLN A C 1
ATOM 1392 O O . GLN A 1 176 ? 4.433 -3.150 -26.511 1.00 81.31 176 GLN A O 1
ATOM 1397 N N . CYS A 1 177 ? 3.700 -5.068 -25.583 1.00 84.88 177 CYS A N 1
ATOM 1398 C CA . CYS A 1 177 ? 4.970 -5.781 -25.640 1.00 84.88 177 CYS A CA 1
ATOM 1399 C C . CYS A 1 177 ? 4.998 -6.702 -26.865 1.00 84.88 177 CYS A C 1
ATOM 1401 O O . CYS A 1 177 ? 3.981 -7.274 -27.246 1.00 84.88 177 CYS A O 1
ATOM 1403 N N . SER A 1 178 ? 6.176 -6.882 -27.464 1.00 85.25 178 SER A N 1
ATOM 1404 C CA . SER A 1 178 ? 6.409 -7.845 -28.554 1.00 85.25 178 SER A CA 1
ATOM 1405 C C . SER A 1 178 ? 6.746 -9.259 -28.057 1.00 85.25 178 SER A C 1
ATOM 1407 O O . SER A 1 178 ? 7.112 -10.117 -28.856 1.00 85.25 178 SER A O 1
ATOM 1409 N N . HIS A 1 179 ? 6.676 -9.489 -26.745 1.00 85.69 179 HIS A N 1
ATOM 1410 C CA . HIS A 1 179 ? 6.995 -10.744 -26.066 1.00 85.69 179 HIS A CA 1
ATOM 1411 C C . HIS A 1 179 ? 5.881 -11.111 -25.078 1.00 85.69 179 HIS A C 1
ATOM 1413 O O . HIS A 1 179 ? 5.071 -10.264 -24.702 1.00 85.69 179 HIS A O 1
ATOM 1419 N N . GLU A 1 180 ? 5.868 -12.367 -24.631 1.00 86.88 180 GLU A N 1
ATOM 1420 C CA . GLU A 1 180 ? 4.883 -12.879 -23.675 1.00 86.88 180 GLU A CA 1
ATOM 1421 C C . GLU A 1 180 ? 5.405 -12.855 -22.228 1.00 86.88 180 GLU A C 1
ATOM 1423 O O . GLU A 1 180 ? 6.570 -13.164 -21.960 1.00 86.88 180 GLU A O 1
ATOM 1428 N N . HIS A 1 181 ? 4.520 -12.550 -21.274 1.00 88.38 181 HIS A N 1
ATOM 1429 C CA . HIS A 1 181 ? 4.832 -12.509 -19.840 1.00 88.38 181 HIS A CA 1
ATOM 1430 C C . HIS A 1 181 ? 4.463 -13.808 -19.116 1.00 88.38 181 HIS A C 1
ATOM 1432 O O . HIS A 1 181 ? 3.575 -13.835 -18.266 1.00 88.38 181 HIS A O 1
ATOM 1438 N N . GLN A 1 182 ? 5.125 -14.908 -19.472 1.00 89.62 182 GLN A N 1
ATOM 1439 C CA . GLN A 1 182 ? 4.807 -16.238 -18.932 1.00 89.62 182 GLN A CA 1
ATOM 1440 C C . GLN A 1 182 ? 5.423 -16.523 -17.551 1.00 89.62 182 GLN A C 1
ATOM 1442 O O . GLN A 1 182 ? 5.028 -17.488 -16.895 1.00 89.62 182 GLN A O 1
ATOM 1447 N N . SER A 1 183 ? 6.414 -15.740 -17.107 1.00 90.12 183 SER A N 1
ATOM 1448 C CA . SER A 1 183 ? 7.116 -15.993 -15.846 1.00 90.12 183 SER A CA 1
ATOM 1449 C C . SER A 1 183 ? 6.597 -15.125 -14.699 1.00 90.12 183 SER A C 1
ATOM 1451 O O . SER A 1 183 ? 6.131 -13.997 -14.868 1.00 90.12 183 SER A O 1
ATOM 1453 N N . THR A 1 184 ? 6.693 -15.657 -13.482 1.00 93.19 184 THR A N 1
ATOM 1454 C CA . THR A 1 184 ? 6.298 -14.959 -12.254 1.00 93.19 184 THR A CA 1
ATOM 1455 C C . THR A 1 184 ? 7.480 -14.841 -11.308 1.00 93.19 184 THR A C 1
ATOM 1457 O O . THR A 1 184 ? 8.195 -15.815 -11.079 1.00 93.19 184 THR A O 1
ATOM 1460 N N . CYS A 1 185 ? 7.646 -13.676 -10.691 1.00 94.50 185 CYS A N 1
ATOM 1461 C CA . CYS A 1 185 ? 8.658 -13.467 -9.664 1.00 94.50 185 CYS A CA 1
ATOM 1462 C C . CYS A 1 185 ? 8.130 -13.840 -8.278 1.00 94.50 185 CYS A C 1
ATOM 1464 O O . CYS A 1 185 ? 7.127 -13.280 -7.840 1.00 94.50 185 CYS A O 1
ATOM 1466 N N . GLY A 1 186 ? 8.835 -14.730 -7.571 1.00 95.94 186 GLY A N 1
ATOM 1467 C CA . GLY A 1 186 ? 8.461 -15.172 -6.224 1.00 95.94 186 GLY A CA 1
ATOM 1468 C C . GLY A 1 186 ? 8.262 -14.019 -5.238 1.00 95.94 186 GLY A C 1
ATOM 1469 O O . GLY A 1 186 ? 7.257 -13.997 -4.535 1.00 95.94 186 GLY A O 1
ATOM 1470 N N . ASP A 1 187 ? 9.141 -13.016 -5.250 1.00 96.31 187 ASP A N 1
ATOM 1471 C CA . ASP A 1 187 ? 9.038 -11.862 -4.349 1.00 96.31 187 ASP A CA 1
ATOM 1472 C C . ASP A 1 187 ? 7.898 -10.903 -4.731 1.00 96.31 187 ASP A C 1
ATOM 1474 O O . ASP A 1 187 ? 7.198 -10.380 -3.862 1.00 96.31 187 ASP A O 1
ATOM 1478 N N . CYS A 1 188 ? 7.635 -10.705 -6.030 1.00 95.88 188 CYS A N 1
ATOM 1479 C CA . CYS A 1 188 ? 6.454 -9.952 -6.469 1.00 95.88 188 CYS A CA 1
ATOM 1480 C C . CYS A 1 188 ? 5.157 -10.671 -6.088 1.00 95.88 188 CYS A C 1
ATOM 1482 O O . CYS A 1 188 ? 4.196 -10.022 -5.674 1.00 95.88 188 CYS A O 1
ATOM 1484 N N . GLN A 1 189 ? 5.130 -12.001 -6.205 1.00 96.94 189 GLN A N 1
ATOM 1485 C CA . GLN A 1 189 ? 3.998 -12.812 -5.764 1.00 96.94 189 GLN A CA 1
ATOM 1486 C C . GLN A 1 189 ? 3.854 -12.783 -4.241 1.00 96.94 189 GLN A C 1
ATOM 1488 O O . GLN A 1 189 ? 2.734 -12.695 -3.750 1.00 96.94 189 GLN A O 1
ATOM 1493 N N . LEU A 1 190 ? 4.958 -12.772 -3.488 1.00 97.44 190 LEU A N 1
ATOM 1494 C CA . LEU A 1 190 ? 4.942 -12.614 -2.035 1.00 97.44 190 LEU A CA 1
ATOM 1495 C C . LEU A 1 190 ? 4.302 -11.285 -1.625 1.00 97.44 190 LEU A C 1
ATOM 1497 O O . LEU A 1 190 ? 3.426 -11.289 -0.764 1.00 97.44 190 LEU A O 1
ATOM 1501 N N . LEU A 1 191 ? 4.695 -10.173 -2.260 1.00 97.25 191 LEU A N 1
ATOM 1502 C CA . LEU A 1 191 ? 4.097 -8.855 -2.021 1.00 97.25 191 LEU A CA 1
ATOM 1503 C C . LEU A 1 191 ? 2.590 -8.860 -2.322 1.00 97.25 191 LEU A C 1
ATOM 1505 O O . LEU A 1 191 ? 1.799 -8.427 -1.490 1.00 97.25 191 LEU A O 1
ATOM 1509 N N . LYS A 1 192 ? 2.177 -9.379 -3.485 1.00 97.19 192 LYS A N 1
ATOM 1510 C CA . LYS A 1 192 ? 0.753 -9.480 -3.856 1.00 97.19 192 LYS A CA 1
ATOM 1511 C C . LYS A 1 192 ? -0.029 -10.320 -2.849 1.00 97.19 192 LYS A C 1
ATOM 1513 O O . LYS A 1 192 ? -1.082 -9.899 -2.378 1.00 97.19 192 LYS A O 1
ATOM 1518 N N . LYS A 1 193 ? 0.520 -11.480 -2.487 1.00 97.75 193 LYS A N 1
ATOM 1519 C CA . LYS A 1 193 ? -0.103 -12.419 -1.561 1.00 97.75 193 LYS A CA 1
ATOM 1520 C C . LYS A 1 193 ? -0.251 -11.823 -0.168 1.00 97.75 193 LYS A C 1
ATOM 1522 O O . LYS A 1 193 ? -1.334 -11.894 0.387 1.00 97.75 193 LYS A O 1
ATOM 1527 N N . VAL A 1 194 ? 0.792 -11.204 0.388 1.00 97.88 194 VAL A N 1
ATOM 1528 C CA . VAL A 1 194 ? 0.699 -10.641 1.742 1.00 97.88 194 VAL A CA 1
ATOM 1529 C C . VAL A 1 194 ? -0.287 -9.473 1.807 1.00 97.88 194 VAL A C 1
ATOM 1531 O O . VAL A 1 194 ? -1.008 -9.353 2.788 1.00 97.88 194 VAL A O 1
ATOM 1534 N N . LEU A 1 195 ? -0.387 -8.653 0.753 1.00 97.81 195 LEU A N 1
ATOM 1535 C CA . LEU A 1 195 ? -1.416 -7.611 0.665 1.00 97.81 195 LEU A CA 1
ATOM 1536 C C . LEU A 1 195 ? -2.823 -8.215 0.625 1.00 97.81 195 LEU A C 1
ATOM 1538 O O . LEU A 1 195 ? -3.713 -7.736 1.322 1.00 97.81 195 LEU A O 1
ATOM 1542 N N . GLN A 1 196 ? -3.016 -9.290 -0.141 1.00 97.44 196 GLN A N 1
ATOM 1543 C CA . GLN A 1 196 ? -4.281 -10.020 -0.167 1.00 97.44 196 GLN A CA 1
ATOM 1544 C C . GLN A 1 196 ? -4.607 -10.648 1.195 1.00 97.44 196 GLN A C 1
ATOM 1546 O O . GLN A 1 196 ? -5.734 -10.516 1.657 1.00 97.44 196 GLN A O 1
ATOM 1551 N N . ASP A 1 197 ? -3.630 -11.271 1.857 1.00 95.88 197 ASP A N 1
ATOM 1552 C CA . ASP A 1 197 ? -3.795 -11.888 3.177 1.00 95.88 197 ASP A CA 1
ATOM 1553 C C . ASP A 1 197 ? -4.186 -10.839 4.239 1.00 95.88 197 ASP A C 1
ATOM 1555 O O . ASP A 1 197 ? -5.006 -11.128 5.110 1.00 95.88 197 ASP A O 1
ATOM 1559 N N . VAL A 1 198 ? -3.644 -9.613 4.156 1.00 95.31 198 VAL A N 1
ATOM 1560 C CA . VAL A 1 198 ? -4.041 -8.479 5.015 1.00 95.31 198 VAL A CA 1
ATOM 1561 C C . VAL A 1 198 ? -5.458 -8.015 4.698 1.00 95.31 198 VAL A C 1
ATOM 1563 O O . VAL A 1 198 ? -6.266 -7.899 5.615 1.00 95.31 198 VAL A O 1
ATOM 1566 N N . ARG A 1 199 ? -5.782 -7.793 3.419 1.00 95.50 199 ARG A N 1
ATOM 1567 C CA . ARG A 1 199 ? -7.122 -7.369 2.986 1.00 95.50 199 ARG A CA 1
ATOM 1568 C C . ARG A 1 199 ? -8.193 -8.359 3.433 1.00 95.50 199 ARG A C 1
ATOM 1570 O O . ARG A 1 199 ? -9.179 -7.960 4.043 1.00 95.50 199 ARG A O 1
ATOM 1577 N N . GLN A 1 200 ? -7.953 -9.646 3.193 1.00 92.94 200 GLN A N 1
ATOM 1578 C CA . GLN A 1 200 ? -8.840 -10.718 3.627 1.00 92.94 200 GLN A CA 1
ATOM 1579 C C . GLN A 1 200 ? -8.921 -10.772 5.152 1.00 92.94 200 GLN A C 1
ATOM 1581 O O . GLN A 1 200 ? -10.001 -10.937 5.699 1.00 92.94 200 GLN A O 1
ATOM 1586 N N . GLY A 1 201 ? -7.801 -10.554 5.847 1.00 90.69 201 GLY A N 1
ATOM 1587 C CA . GLY A 1 201 ? -7.787 -10.412 7.297 1.00 90.69 201 GLY A CA 1
ATOM 1588 C C . GLY A 1 201 ? -8.702 -9.293 7.800 1.00 90.69 201 GLY A C 1
ATOM 1589 O O . GLY A 1 201 ? -9.320 -9.466 8.836 1.00 90.69 201 GLY A O 1
ATOM 1590 N N . ILE A 1 202 ? -8.851 -8.180 7.077 1.00 90.06 202 ILE A N 1
ATOM 1591 C CA . ILE A 1 202 ? -9.789 -7.101 7.440 1.00 90.06 202 ILE A CA 1
ATOM 1592 C C . ILE A 1 202 ? -11.246 -7.505 7.146 1.00 90.06 202 ILE A C 1
ATOM 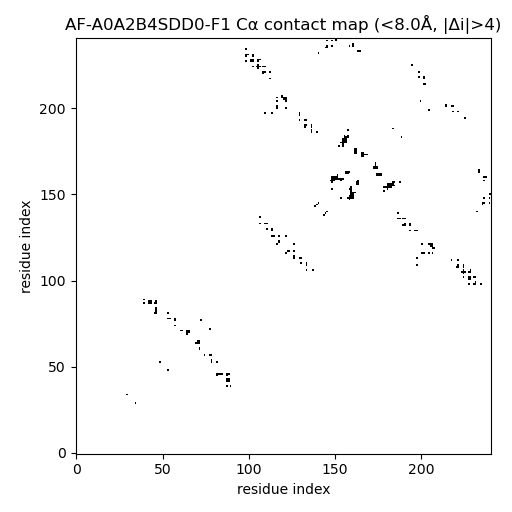1594 O O . ILE A 1 202 ? -12.138 -7.240 7.954 1.00 90.06 202 ILE A O 1
ATOM 1598 N N . GLU A 1 203 ? -11.495 -8.147 6.001 1.00 88.12 203 GLU A N 1
ATOM 1599 C CA . GLU A 1 203 ? -12.840 -8.523 5.538 1.00 88.12 203 GLU A CA 1
ATOM 1600 C C . GLU A 1 203 ? -13.442 -9.702 6.325 1.00 88.12 203 GLU A C 1
ATOM 1602 O O . GLU A 1 203 ? -14.598 -9.629 6.753 1.00 88.12 203 GLU A O 1
ATOM 1607 N N . ASP A 1 204 ? -12.650 -10.752 6.555 1.00 84.06 204 ASP A N 1
ATOM 1608 C CA . ASP A 1 204 ? -13.065 -12.006 7.200 1.00 84.06 204 ASP A CA 1
ATOM 1609 C C . ASP A 1 204 ? -12.937 -11.979 8.716 1.00 84.06 204 ASP A C 1
ATOM 1611 O O . ASP A 1 204 ? -13.402 -12.911 9.379 1.00 84.06 204 ASP A O 1
ATOM 1615 N N . SER A 1 205 ? -12.285 -10.956 9.280 1.00 73.12 205 SER A N 1
ATOM 1616 C CA . SER A 1 205 ? -12.058 -10.933 10.717 1.00 73.12 205 SER A CA 1
ATOM 1617 C C . SER A 1 205 ? -13.392 -11.050 11.465 1.00 73.12 205 SER A C 1
ATOM 1619 O O . SER A 1 205 ? -14.296 -10.229 11.255 1.00 73.12 205 SER A O 1
ATOM 1621 N N . PRO A 1 206 ? -13.517 -12.039 12.375 1.00 64.88 206 PRO A N 1
ATOM 1622 C CA . PRO A 1 206 ? -14.670 -12.170 13.260 1.00 64.88 206 PRO A CA 1
ATOM 1623 C C . PRO A 1 206 ? -14.693 -11.066 14.328 1.00 64.88 206 PRO A C 1
ATOM 1625 O O . PRO A 1 206 ? -15.608 -11.019 15.149 1.00 64.88 206 PRO A O 1
ATOM 1628 N N . TRP A 1 207 ? -13.680 -10.193 14.339 1.00 58.00 207 TRP A N 1
ATOM 1629 C CA . TRP A 1 207 ? -13.578 -9.042 15.216 1.00 58.00 207 TRP A CA 1
ATOM 1630 C C . TRP A 1 207 ? -14.784 -8.117 15.053 1.00 58.00 207 TRP A C 1
ATOM 1632 O O . TRP A 1 207 ? -15.001 -7.502 14.009 1.00 58.00 207 TRP A O 1
ATOM 1642 N N . THR A 1 208 ? -15.547 -7.994 16.136 1.00 60.78 208 THR A N 1
ATOM 1643 C CA . THR A 1 208 ? -16.568 -6.962 16.313 1.00 60.78 208 THR A CA 1
ATOM 1644 C C . THR A 1 208 ? -16.376 -6.259 17.655 1.00 60.78 208 THR A C 1
ATOM 1646 O O . THR A 1 208 ? -16.897 -6.721 18.673 1.00 60.78 208 THR A O 1
ATOM 1649 N N . PRO A 1 209 ? -15.708 -5.101 17.680 1.00 49.12 209 PRO A N 1
ATOM 1650 C CA . PRO A 1 209 ? -15.937 -4.091 18.688 1.00 49.12 209 PRO A CA 1
ATOM 1651 C C . PRO A 1 209 ? -16.394 -2.818 17.973 1.00 49.12 209 PRO A C 1
ATOM 1653 O O . PRO A 1 209 ? -15.725 -1.796 18.011 1.00 49.12 209 PRO A O 1
ATOM 1656 N N . TYR A 1 210 ? -17.596 -2.918 17.399 1.00 46.72 210 TYR A N 1
ATOM 1657 C CA . TYR A 1 210 ? -18.447 -1.812 16.957 1.00 46.72 210 TYR A CA 1
ATOM 1658 C C . TYR A 1 210 ? -18.136 -1.167 15.578 1.00 46.72 210 TYR A C 1
ATOM 1660 O O . TYR A 1 210 ? -17.168 -0.442 15.395 1.00 46.72 210 TYR A O 1
ATOM 1668 N N . ASN A 1 211 ? -19.119 -1.353 14.678 1.00 62.41 211 ASN A N 1
ATOM 1669 C CA . ASN A 1 211 ? -19.521 -0.546 13.507 1.00 62.41 211 ASN A CA 1
ATOM 1670 C C . ASN A 1 211 ? -18.828 -0.846 12.162 1.00 62.41 211 ASN A C 1
ATOM 1672 O O . ASN A 1 211 ? -17.609 -0.943 12.081 1.00 62.41 211 ASN A O 1
ATOM 1676 N N . LEU A 1 212 ? -19.640 -0.939 11.095 1.00 68.44 212 LEU A N 1
ATOM 1677 C CA . LEU A 1 212 ? -19.200 -0.976 9.688 1.00 68.44 212 LEU A CA 1
ATOM 1678 C C . LEU A 1 212 ? -18.167 0.123 9.396 1.00 68.44 212 LEU A C 1
ATOM 1680 O O . LEU A 1 212 ? -17.157 -0.165 8.764 1.00 68.44 212 LEU A O 1
ATOM 1684 N N . ASP A 1 213 ? -18.381 1.314 9.959 1.00 69.94 213 ASP A N 1
ATOM 1685 C CA . ASP A 1 213 ? -17.514 2.489 9.852 1.00 69.94 213 ASP A CA 1
ATOM 1686 C C . ASP A 1 213 ? -16.038 2.172 10.175 1.00 69.94 213 ASP A C 1
ATOM 1688 O O . ASP A 1 213 ? -15.160 2.503 9.391 1.00 69.94 213 ASP A O 1
ATOM 1692 N N . GLN A 1 214 ? -15.735 1.427 11.248 1.00 75.06 214 GLN A N 1
ATOM 1693 C CA . GLN A 1 214 ? -14.337 1.103 11.577 1.00 75.06 214 GLN A CA 1
ATOM 1694 C C . GLN A 1 214 ? -13.704 0.133 10.576 1.00 75.06 214 GLN A C 1
ATOM 1696 O O . GLN A 1 214 ? -12.511 0.208 10.300 1.00 75.06 214 GLN A O 1
ATOM 1701 N N . ARG A 1 215 ? -14.481 -0.807 10.026 1.00 81.25 215 ARG A N 1
ATOM 1702 C CA . ARG A 1 215 ? -13.975 -1.699 8.974 1.00 81.25 215 ARG A CA 1
ATOM 1703 C C . ARG A 1 215 ? -13.703 -0.913 7.694 1.00 81.25 215 ARG A C 1
ATOM 1705 O O . ARG A 1 215 ? -12.716 -1.198 7.020 1.00 81.25 215 ARG A O 1
ATOM 1712 N N . GLU A 1 216 ? -14.560 0.051 7.372 1.00 83.56 216 GLU A N 1
ATOM 1713 C CA . GLU A 1 216 ? -14.351 0.971 6.255 1.00 83.56 216 GLU A CA 1
ATOM 1714 C C . GLU A 1 216 ? -13.079 1.803 6.451 1.00 83.56 216 GLU A C 1
ATOM 1716 O O . GLU A 1 216 ? -12.292 1.890 5.512 1.00 83.56 216 GLU A O 1
ATOM 1721 N N . ASP A 1 217 ? -12.807 2.290 7.665 1.00 85.56 217 ASP A N 1
ATOM 1722 C CA . ASP A 1 217 ? -11.569 3.013 7.989 1.00 85.56 217 ASP A CA 1
ATOM 1723 C C . ASP A 1 217 ? -10.321 2.132 7.796 1.00 85.56 217 ASP A C 1
ATOM 1725 O O . ASP A 1 217 ? -9.364 2.528 7.132 1.00 85.56 217 ASP A O 1
ATOM 1729 N N . LEU A 1 218 ? -10.337 0.888 8.298 1.00 87.88 218 LEU A N 1
ATOM 1730 C CA . LEU A 1 218 ? -9.221 -0.052 8.109 1.00 87.88 218 LEU A CA 1
ATOM 1731 C C . LEU A 1 218 ? -8.992 -0.381 6.625 1.00 87.88 218 LEU A C 1
ATOM 1733 O O . LEU A 1 218 ? -7.849 -0.528 6.187 1.00 87.88 218 LEU A O 1
ATOM 1737 N N . LEU A 1 219 ? -10.071 -0.520 5.846 1.00 90.31 219 LEU A N 1
ATOM 1738 C CA . LEU A 1 219 ? -9.991 -0.743 4.401 1.00 90.31 219 LEU A CA 1
ATOM 1739 C C . LEU A 1 219 ? -9.478 0.496 3.669 1.00 90.31 219 LEU A C 1
ATOM 1741 O O . LEU A 1 219 ? -8.704 0.352 2.726 1.00 90.31 219 LEU A O 1
ATOM 1745 N N . TYR A 1 220 ? -9.883 1.690 4.092 1.00 90.38 220 TYR A N 1
ATOM 1746 C CA . TYR A 1 220 ? -9.378 2.948 3.559 1.00 90.38 220 TYR A CA 1
ATOM 1747 C C . TYR A 1 220 ? -7.862 3.057 3.773 1.00 90.38 220 TYR A C 1
ATOM 1749 O O . TYR A 1 220 ? -7.118 3.189 2.798 1.00 90.38 220 TYR A O 1
ATOM 1757 N N . ASP A 1 221 ? -7.398 2.867 5.011 1.00 90.44 221 ASP A N 1
ATOM 1758 C CA . ASP A 1 221 ? -5.974 2.866 5.366 1.00 90.44 221 ASP A CA 1
ATOM 1759 C C . ASP A 1 221 ? -5.190 1.807 4.577 1.00 90.44 221 ASP A C 1
ATOM 176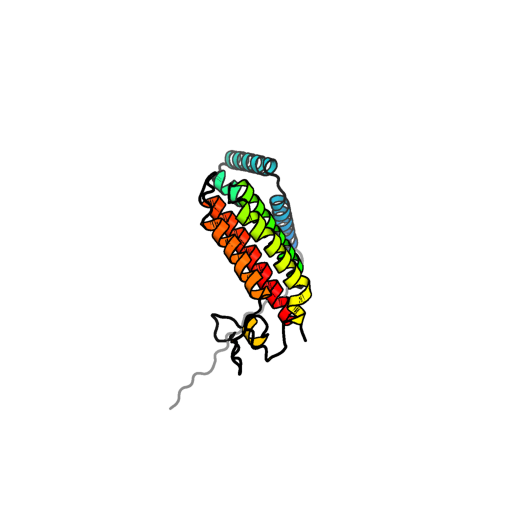1 O O . ASP A 1 221 ? -4.083 2.059 4.086 1.00 90.44 221 ASP A O 1
ATOM 1765 N N . PHE A 1 222 ? -5.766 0.609 4.426 1.00 95.44 222 PHE A N 1
ATOM 1766 C CA . PHE A 1 222 ? -5.185 -0.460 3.618 1.00 95.44 222 PHE A CA 1
ATOM 1767 C C . PHE A 1 222 ? -5.049 -0.056 2.145 1.00 95.44 222 PHE A C 1
ATOM 1769 O O . PHE A 1 222 ? -3.978 -0.242 1.561 1.00 95.44 222 PHE A O 1
ATOM 1776 N N . ASN A 1 223 ? -6.110 0.487 1.541 1.00 94.50 223 ASN A N 1
ATOM 1777 C CA . ASN A 1 223 ? -6.131 0.858 0.127 1.00 94.50 223 ASN A CA 1
ATOM 1778 C C . ASN A 1 223 ? -5.109 1.961 -0.160 1.00 94.50 223 ASN A C 1
ATOM 1780 O O . ASN A 1 223 ? -4.334 1.841 -1.109 1.00 94.50 223 ASN A O 1
ATOM 1784 N N . LEU A 1 224 ? -5.035 2.979 0.700 1.00 91.81 224 LEU A N 1
ATOM 1785 C CA . LEU A 1 224 ? -4.039 4.037 0.571 1.00 91.81 224 LEU A CA 1
ATOM 1786 C C . LEU A 1 224 ? -2.611 3.496 0.726 1.00 91.81 224 LEU A C 1
ATOM 1788 O O . LEU A 1 224 ? -1.712 3.840 -0.045 1.00 91.81 224 LEU A O 1
ATOM 1792 N N . ALA A 1 225 ? -2.374 2.622 1.709 1.00 95.19 225 ALA A N 1
ATOM 1793 C CA . ALA A 1 225 ? -1.070 1.994 1.889 1.00 95.19 225 ALA A CA 1
ATOM 1794 C C . ALA A 1 225 ? -0.668 1.157 0.663 1.00 95.19 225 ALA A C 1
ATOM 1796 O O . ALA A 1 225 ? 0.482 1.227 0.221 1.00 95.19 225 ALA A O 1
ATOM 1797 N N . GLN A 1 226 ? -1.607 0.396 0.095 1.00 96.88 226 GLN A N 1
ATOM 1798 C CA . GLN A 1 226 ? -1.400 -0.380 -1.124 1.00 96.88 226 GLN A CA 1
ATOM 1799 C C . GLN A 1 226 ? -1.086 0.525 -2.322 1.00 96.88 226 GLN A C 1
ATOM 1801 O O . GLN A 1 226 ? -0.135 0.246 -3.055 1.00 96.88 226 GLN A O 1
ATOM 1806 N N . GLU A 1 227 ? -1.831 1.614 -2.507 1.00 94.50 227 GLU A N 1
ATOM 1807 C CA . GLU A 1 227 ? -1.597 2.587 -3.575 1.00 94.50 227 GLU A CA 1
ATOM 1808 C C . GLU A 1 227 ? -0.193 3.193 -3.475 1.00 94.50 227 GLU A C 1
ATOM 1810 O O . GLU A 1 227 ? 0.573 3.144 -4.438 1.00 94.50 227 GLU A O 1
ATOM 1815 N N . ASN A 1 228 ? 0.208 3.648 -2.286 1.00 92.88 228 ASN A N 1
ATOM 1816 C CA . ASN A 1 228 ? 1.546 4.191 -2.042 1.00 92.88 228 ASN A CA 1
ATOM 1817 C C . ASN A 1 228 ? 2.663 3.188 -2.384 1.00 92.88 228 ASN A C 1
ATOM 1819 O O . ASN A 1 228 ? 3.701 3.564 -2.936 1.00 92.88 228 ASN A O 1
ATOM 1823 N N . MET A 1 229 ? 2.459 1.896 -2.105 1.00 94.62 229 MET A N 1
ATOM 1824 C CA . MET A 1 229 ? 3.409 0.844 -2.485 1.00 94.62 229 MET A CA 1
ATOM 1825 C C . MET A 1 229 ? 3.480 0.636 -3.999 1.00 94.62 229 MET A C 1
ATOM 1827 O O . MET A 1 229 ? 4.574 0.455 -4.536 1.00 94.62 229 MET A O 1
ATOM 1831 N N . LEU A 1 230 ? 2.341 0.661 -4.696 1.00 93.12 230 LEU A N 1
ATOM 1832 C CA . LEU A 1 230 ? 2.291 0.530 -6.154 1.00 93.12 230 LEU A CA 1
ATOM 1833 C C . LEU A 1 230 ? 2.920 1.743 -6.848 1.00 93.12 230 LEU A C 1
ATOM 1835 O O . LEU A 1 230 ? 3.705 1.569 -7.782 1.00 93.12 230 LEU A O 1
ATOM 1839 N N . LEU A 1 231 ? 2.663 2.953 -6.345 1.00 92.75 231 LEU A N 1
ATOM 1840 C CA . LEU A 1 231 ? 3.294 4.185 -6.818 1.00 92.75 231 LEU A CA 1
ATOM 1841 C C . LEU A 1 231 ? 4.812 4.137 -6.646 1.00 92.75 231 LEU A C 1
ATOM 1843 O O . LEU A 1 231 ? 5.547 4.447 -7.585 1.00 92.75 231 LEU A O 1
ATOM 1847 N N . TRP A 1 232 ? 5.300 3.687 -5.488 1.00 94.00 232 TRP A N 1
ATOM 1848 C CA . TRP A 1 232 ? 6.735 3.517 -5.263 1.00 94.00 232 TRP A CA 1
ATOM 1849 C C . TRP A 1 232 ? 7.350 2.433 -6.152 1.00 94.00 232 TRP A C 1
ATOM 1851 O O . TRP A 1 232 ? 8.419 2.631 -6.730 1.00 94.00 232 TRP A O 1
ATOM 1861 N N . LYS A 1 233 ? 6.656 1.307 -6.339 1.00 94.06 233 LYS A N 1
ATOM 1862 C CA . LYS A 1 233 ? 7.069 0.244 -7.262 1.00 94.06 233 LYS A CA 1
ATOM 1863 C C . LYS A 1 233 ? 7.205 0.777 -8.698 1.00 94.06 233 LYS A C 1
ATOM 1865 O O . LYS A 1 233 ? 8.218 0.527 -9.353 1.00 94.06 233 LYS A O 1
ATOM 1870 N N . ALA A 1 234 ? 6.235 1.559 -9.172 1.00 92.12 234 ALA A N 1
ATOM 1871 C CA . ALA A 1 234 ? 6.297 2.220 -10.474 1.00 92.12 234 ALA A CA 1
ATOM 1872 C C . ALA A 1 234 ? 7.427 3.264 -10.538 1.00 92.12 234 ALA A C 1
ATOM 1874 O O . ALA A 1 234 ? 8.149 3.333 -11.532 1.00 92.12 234 ALA A O 1
ATOM 1875 N N . HIS A 1 235 ? 7.633 4.042 -9.471 1.00 91.75 235 HIS A N 1
ATOM 1876 C CA . HIS A 1 235 ? 8.729 5.006 -9.376 1.00 91.75 235 HIS A CA 1
ATOM 1877 C C . HIS A 1 235 ? 10.100 4.329 -9.516 1.00 91.75 235 HIS A C 1
ATOM 1879 O O . HIS A 1 235 ? 10.908 4.761 -10.340 1.00 91.75 235 HIS A O 1
ATOM 1885 N N . ILE A 1 236 ? 10.355 3.233 -8.786 1.00 91.88 236 ILE A N 1
ATOM 1886 C CA . ILE A 1 236 ? 11.602 2.461 -8.922 1.00 91.88 236 ILE A CA 1
ATOM 1887 C C . ILE A 1 236 ? 11.805 2.045 -10.378 1.00 91.88 236 ILE A C 1
ATOM 1889 O O . ILE A 1 236 ? 12.884 2.252 -10.927 1.00 91.88 236 ILE A O 1
ATOM 1893 N N . MET A 1 237 ? 10.767 1.512 -11.019 1.00 90.94 237 MET A N 1
ATOM 1894 C CA . MET A 1 237 ? 10.836 1.049 -12.402 1.00 90.94 237 MET A CA 1
ATOM 1895 C C . MET A 1 237 ? 11.138 2.174 -13.408 1.00 90.94 237 MET A C 1
ATOM 1897 O O . MET A 1 237 ? 11.896 1.947 -14.351 1.00 90.94 237 MET A O 1
ATOM 1901 N N . ARG A 1 238 ? 10.608 3.387 -13.187 1.00 89.31 238 ARG A N 1
ATOM 1902 C CA . ARG A 1 238 ? 10.917 4.587 -13.991 1.00 89.31 238 ARG A CA 1
ATOM 1903 C C . ARG A 1 238 ? 12.334 5.118 -13.762 1.00 89.31 238 ARG A C 1
ATOM 1905 O O . ARG A 1 238 ? 12.908 5.702 -14.669 1.00 89.31 238 ARG 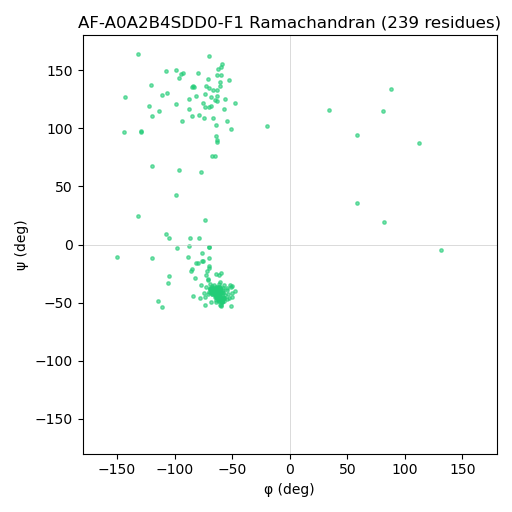A O 1
ATOM 1912 N N . SER A 1 239 ? 12.894 4.925 -12.566 1.00 87.56 239 SER A N 1
ATOM 1913 C CA . SER A 1 239 ? 14.246 5.390 -12.203 1.00 87.56 239 SER A CA 1
ATOM 1914 C C . SER A 1 239 ? 15.389 4.543 -12.776 1.00 87.56 239 SER A C 1
ATOM 1916 O O . SER A 1 239 ? 16.569 4.857 -12.597 1.00 87.56 239 SER A O 1
ATOM 1918 N N . ILE A 1 240 ? 15.061 3.416 -13.403 1.00 83.38 240 ILE A N 1
ATOM 1919 C CA . ILE A 1 240 ? 16.041 2.578 -14.081 1.00 83.38 240 ILE A CA 1
ATOM 1920 C C . ILE A 1 240 ? 16.259 3.217 -15.449 1.00 83.38 240 ILE A C 1
ATOM 1922 O O . ILE A 1 240 ? 15.291 3.502 -16.146 1.00 83.38 240 ILE A O 1
ATOM 1926 N N . ASN A 1 241 ? 17.516 3.473 -15.805 1.00 59.84 241 ASN A N 1
ATOM 1927 C CA . ASN A 1 241 ? 17.877 3.934 -17.143 1.00 59.84 241 ASN A CA 1
ATOM 1928 C C . ASN A 1 241 ? 17.974 2.707 -18.039 1.00 59.84 241 ASN A C 1
ATOM 1930 O O . ASN A 1 241 ? 18.929 1.929 -17.826 1.00 59.84 241 ASN A O 1
#

Radius of gyration: 28.13 Å; Cα contacts (8 Å, |Δi|>4): 180; chains: 1; bounding box: 46×79×83 Å

Organism: Stylophora pistillata (NCBI:txid50429)

Mean predicted aligned error: 16.78 Å

pLDDT: mean 77.84, std 19.63, range [29.03, 98.12]

Solvent-accessible surface area (backbone atoms only — not comparable to full-atom values): 14503 Å² total; per-residue (Å²): 134,90,80,85,81,82,85,81,86,80,82,79,85,82,80,78,82,90,80,90,86,77,94,68,93,69,79,85,74,76,54,70,66,54,56,54,50,53,49,51,52,52,32,51,55,49,53,68,55,49,76,69,52,47,54,53,51,51,52,52,50,51,52,49,22,62,72,71,72,46,90,67,77,54,69,69,57,52,48,54,65,61,59,50,66,63,81,44,64,72,70,86,52,92,86,57,86,54,38,69,58,47,23,54,48,18,53,51,49,52,53,50,50,50,51,53,43,43,76,45,68,44,58,67,67,56,46,70,54,45,57,59,46,50,52,51,34,51,48,37,65,73,68,47,47,64,76,61,45,36,83,79,78,41,38,24,42,90,23,12,44,54,53,59,69,31,43,94,79,48,73,92,51,45,49,87,71,99,68,67,60,85,45,80,53,69,65,63,49,47,39,54,48,43,54,47,54,50,52,46,49,66,72,70,44,85,57,77,89,71,62,73,66,55,54,52,50,56,49,49,56,48,50,54,23,50,48,28,41,51,51,28,54,48,49,51,55,68,71,56,130

Sequence (241 aa):
MAMTPSILFLEAPNTQGWTPGSEGASLLTPSVTNVVQSYNTAMDTTANLTERERCQTIEQYLEYCKEQCHEPLSGSTMFKILEIREASQRKSLQGLDNTAADCASGFQTLETLVETLDKGGMEMQWYLYVRPKLRDAKRYLKTDYRLHCQPDDSTCADHSRRFALSDPVEPDFQHQCSHEHQSTCGDCQLLKKVLQDVRQGIEDSPWTPYNLDQREDLLYDFNLAQENMLLWKAHIMRSIN

Foldseek 3Di:
DDDDDDDDDDDDDDDDDDDDDDDDDDDDDDDPVVVVVVLLVVLVVLLPDDPVRLVVVLVVQVVVCVVVVHDDDDSVVSSVVSPPNDPSPPPPCPDDPCLVVLLVVLLVLLLVLLVVLVVLVDDPVLSVVLNVLSVLLNCCLVPPLLVQADDADALAQLRHLQRLQADPPDPVRHGDHPDHNPDHDPSVVSNVVSLVSSLCSLVVRPGDPDDPVVSVVSVVSSVSSVVSNSSSSNVSNVPRD